Protein AF-A0A1T4NSJ3-F1 (afdb_monomer)

Sequence (227 aa):
MESLVKQLLAIVSLLCVLAGCDFAQSQWIQAKEGIGNALNEPRQIPRGAEPEITVEGARITFDGKFLTLGDDFTEWVEVLGEDYRPAVPGYEYETTFVWDNIGVIVEWDSTDNRIVEHVGIRLNFNSLYEEWEPGYDNHRPGAGSVPANMFRGYLEVNGVAVDHNSTVFEVNRRADGRLSISCSRGINVCSDRVTPAGVPRPWFDVDSRKEAGVIYGIGFSLPDQIK

InterPro domains:
  IPR056640 Domain of unknown function DUF7738 [PF24880] (52-168)

Mean predicted aligned error: 12.2 Å

Nearest PDB structures (foldseek):
  6exp-assembly1_B  TM=4.806E-01  e=9.056E-01  Sulfolobus islandicus rudivirus 3
  7fhr-assembly1_A  TM=3.453E-01  e=3.433E+00  Cupriavidus metallidurans CH34
  7ok9-assembly12_L  TM=1.888E-01  e=1.562E+00  Staphylococcus aureus subsp. aureus COL
  2zc3-assembly2_E  TM=3.249E-01  e=8.014E+00  unclassified
  2zc4-assembly3_E  TM=1.754E-01  e=6.290E+00  unclassified

Foldseek 3Di:
DVVVVVVVVVVVVVVCVVVVVVVVVVVVVVVVVVVVVVVVAQDDDDADFPFEWEAAFQWIATNNHTDGQQDAVVSVCVRLHPQKDFQDPPDPQGQWIANQVAQKIWGDDSPDDNGTFKIKAFQAQACVLVPDDPPDPSSDDPHRNHHVDHHPGWYHYLNFTAHQQDFLLSRCVRCVLSFDWDFDQPAQKIWTDNRDQQIWIKIFGFNDRDRRTGTRMIMTGGRVPPD

Radius of gyration: 25.06 Å; Cα contacts (8 Å, |Δi|>4): 425; chains: 1; bounding box: 86×45×47 Å

Organism: NCBI:txid1122188

Solvent-accessible surface area (backbone atoms only — not comparable to full-atom values): 12453 Å² total; per-residue (Å²): 112,72,70,60,54,54,51,52,52,52,51,53,54,52,51,36,67,76,69,54,43,69,58,57,56,52,50,54,48,53,49,50,51,51,52,58,45,60,77,67,52,67,83,84,72,76,80,87,36,71,62,35,36,41,31,54,73,62,43,35,30,51,73,85,41,82,47,55,74,67,37,48,48,65,63,51,34,75,72,76,44,83,76,56,42,59,24,54,79,91,50,92,83,61,44,41,36,31,27,29,83,56,10,37,35,42,28,29,52,84,87,74,74,47,29,25,39,34,39,35,42,30,32,41,86,49,66,78,60,69,71,68,62,93,87,64,71,48,65,40,70,62,21,32,85,34,40,55,31,54,33,77,34,26,36,28,52,53,90,29,69,51,53,56,79,34,23,51,51,44,47,41,67,65,27,77,75,62,40,41,69,48,67,47,91,93,44,50,43,25,34,49,69,65,66,56,90,85,42,33,49,52,35,37,33,32,70,47,80,51,55,81,22,44,33,22,30,40,34,40,34,48,53,90,70,77,124

Structure (mmCIF, N/CA/C/O backbone):
data_AF-A0A1T4NSJ3-F1
#
_entry.id   AF-A0A1T4NSJ3-F1
#
loop_
_atom_site.group_PDB
_atom_site.id
_atom_site.type_symbol
_atom_site.label_atom_id
_atom_site.label_alt_id
_atom_site.label_comp_id
_atom_site.label_asym_id
_atom_site.label_entity_id
_atom_site.label_seq_id
_atom_site.pdbx_PDB_ins_code
_atom_site.Cartn_x
_atom_site.Cartn_y
_atom_site.Cartn_z
_atom_site.occupancy
_atom_site.B_iso_or_equiv
_atom_site.auth_seq_id
_atom_site.auth_comp_id
_atom_site.auth_asym_id
_atom_site.auth_atom_id
_atom_site.pdbx_PDB_model_num
ATOM 1 N N . MET A 1 1 ? -70.036 -8.267 5.687 1.00 47.50 1 MET A N 1
ATOM 2 C CA . MET A 1 1 ? -68.640 -8.690 5.424 1.00 47.50 1 MET A CA 1
ATOM 3 C C . MET A 1 1 ? -67.757 -8.614 6.665 1.00 47.50 1 MET A C 1
ATOM 5 O O . MET A 1 1 ? -67.055 -9.578 6.921 1.00 47.50 1 MET A O 1
ATOM 9 N N . GLU A 1 2 ? -67.826 -7.564 7.489 1.00 45.69 2 GLU A N 1
ATOM 10 C CA . GLU A 1 2 ? -66.958 -7.430 8.680 1.00 45.69 2 GLU A CA 1
ATOM 11 C C . GLU A 1 2 ? -67.145 -8.512 9.763 1.00 45.69 2 GLU A C 1
ATO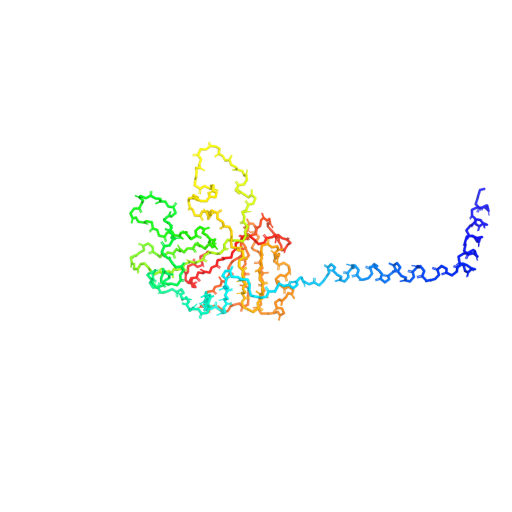M 13 O O . GLU A 1 2 ? -66.189 -8.877 10.443 1.00 45.69 2 GLU A O 1
ATOM 18 N N . SER A 1 3 ? -68.351 -9.067 9.913 1.00 50.47 3 SER A N 1
ATOM 19 C CA . SER A 1 3 ? -68.628 -10.121 10.906 1.00 50.47 3 SER A CA 1
ATOM 20 C C . SER A 1 3 ? -67.997 -11.475 10.542 1.00 50.47 3 SER A C 1
ATOM 22 O O . SER A 1 3 ? -67.497 -12.170 11.424 1.00 50.47 3 SER A O 1
ATOM 24 N N . LEU A 1 4 ? -67.926 -11.804 9.247 1.00 44.88 4 LEU A N 1
ATOM 25 C CA . LEU A 1 4 ? -67.308 -13.039 8.748 1.00 44.88 4 LEU A CA 1
ATOM 26 C C . LEU A 1 4 ? -65.777 -12.991 8.835 1.00 44.88 4 LEU A C 1
ATOM 28 O O . LEU A 1 4 ? -65.152 -13.991 9.171 1.00 44.88 4 LEU A O 1
ATOM 32 N N . VAL A 1 5 ? -65.174 -11.819 8.615 1.00 59.50 5 VAL A N 1
ATOM 33 C CA . VAL A 1 5 ? -63.718 -11.624 8.732 1.00 59.50 5 VAL A CA 1
ATOM 34 C C . VAL A 1 5 ? -63.254 -11.768 10.186 1.00 59.50 5 VAL A C 1
ATOM 36 O O . VAL A 1 5 ? -62.238 -12.409 10.447 1.00 59.50 5 VAL A O 1
ATOM 39 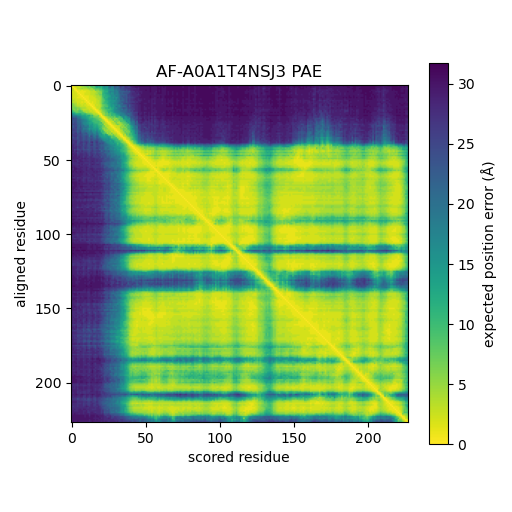N N . LYS A 1 6 ? -64.026 -11.251 11.152 1.00 57.75 6 LYS A N 1
ATOM 40 C CA . LYS A 1 6 ? -63.715 -11.393 12.585 1.00 57.75 6 LYS A CA 1
ATOM 41 C C . LYS A 1 6 ? -63.841 -12.839 13.076 1.00 57.75 6 LYS A C 1
ATOM 43 O O . LYS A 1 6 ? -63.023 -13.274 13.880 1.00 57.75 6 LYS A O 1
ATOM 48 N N . GLN A 1 7 ? -64.820 -13.593 12.570 1.00 61.53 7 GLN A N 1
ATOM 49 C CA . GLN A 1 7 ? -64.958 -15.017 12.892 1.00 61.53 7 GLN A CA 1
ATOM 50 C C . GLN A 1 7 ? -63.848 -15.865 12.260 1.00 61.53 7 GLN A C 1
ATOM 52 O O . GLN A 1 7 ? -63.322 -16.750 12.929 1.00 61.53 7 GLN A O 1
ATOM 57 N N . LEU A 1 8 ? -63.426 -15.557 11.027 1.00 53.38 8 LEU A N 1
ATOM 58 C CA . LEU A 1 8 ? -62.292 -16.242 10.399 1.00 53.38 8 LEU A CA 1
ATOM 59 C C . LEU A 1 8 ? -60.985 -16.015 11.172 1.00 53.38 8 LEU A C 1
ATOM 61 O O . LEU A 1 8 ? -60.249 -16.965 11.416 1.00 53.38 8 LEU A O 1
ATOM 65 N N . LEU A 1 9 ? -60.718 -14.777 11.604 1.00 54.59 9 LEU A N 1
ATOM 66 C CA . LEU A 1 9 ? -59.530 -14.445 12.397 1.00 54.59 9 LEU A CA 1
ATOM 67 C C . LEU A 1 9 ? -59.520 -15.166 13.751 1.00 54.59 9 LEU A C 1
ATOM 69 O O . LEU A 1 9 ? -58.492 -15.716 14.133 1.00 54.59 9 LEU A O 1
ATOM 73 N N . ALA A 1 10 ? -60.665 -15.245 14.435 1.00 57.62 10 ALA A N 1
ATOM 74 C CA . ALA A 1 10 ? -60.770 -15.963 15.705 1.00 57.62 10 ALA A CA 1
ATOM 75 C C . ALA A 1 10 ? -60.524 -17.476 15.554 1.00 57.62 10 ALA A C 1
ATOM 77 O O . ALA A 1 10 ? -59.874 -18.078 16.405 1.00 57.62 10 ALA A O 1
ATOM 78 N N . ILE A 1 11 ? -60.995 -18.087 14.461 1.00 59.53 11 ILE A N 1
ATOM 79 C CA . ILE A 1 11 ? -60.797 -19.518 14.179 1.00 59.53 11 ILE A CA 1
ATOM 80 C C . ILE A 1 11 ? -59.332 -19.813 13.831 1.00 59.53 11 ILE A C 1
ATOM 82 O O . ILE A 1 11 ? -58.781 -20.802 14.311 1.00 59.53 11 ILE A O 1
ATOM 86 N N . VAL A 1 12 ? -58.674 -18.939 13.062 1.00 58.50 12 VAL A N 1
ATOM 87 C CA . VAL A 1 12 ? -57.244 -19.072 12.732 1.00 58.50 12 VAL A CA 1
ATOM 88 C C . VAL A 1 12 ? -56.375 -18.922 13.983 1.00 58.50 12 VAL A C 1
ATOM 90 O O . VAL A 1 12 ? -55.469 -19.723 14.192 1.00 58.50 12 VAL A O 1
ATOM 93 N N . SER A 1 13 ? -56.685 -17.971 14.868 1.00 57.12 13 SER A N 1
ATOM 94 C CA . SER A 1 13 ? -55.974 -17.822 16.144 1.00 57.12 13 SER A CA 1
ATOM 95 C C . SER A 1 13 ? -56.162 -19.031 17.066 1.00 57.12 13 SER A C 1
ATOM 97 O O . SER A 1 13 ? -55.201 -19.471 17.690 1.00 57.12 13 SER A O 1
ATOM 99 N N . LEU A 1 14 ? -57.366 -19.613 17.118 1.00 51.00 14 LEU A N 1
ATOM 100 C CA . LEU A 1 14 ? -57.638 -20.803 17.932 1.00 51.00 14 LEU A CA 1
ATOM 101 C C . LEU A 1 14 ? -56.926 -22.055 17.384 1.00 51.00 14 LEU A C 1
ATOM 103 O O . LEU A 1 14 ? -56.433 -22.875 18.156 1.00 51.00 14 LEU A O 1
ATOM 107 N N . LEU A 1 15 ? -56.818 -22.176 16.056 1.00 52.81 15 LEU A N 1
ATOM 108 C CA . LEU A 1 15 ? -56.060 -23.241 15.391 1.00 52.81 15 LEU A CA 1
ATOM 109 C C . LEU A 1 15 ? -54.544 -23.105 15.613 1.00 52.81 15 LEU A C 1
ATOM 111 O O . LEU A 1 15 ? -53.878 -24.115 15.821 1.00 52.81 15 LEU A O 1
ATOM 115 N N . CYS A 1 16 ? -54.006 -21.881 15.656 1.00 50.66 16 CYS A N 1
ATOM 116 C CA . CYS A 1 16 ? -52.590 -21.636 15.957 1.00 50.66 16 CYS A CA 1
ATOM 117 C C . CYS A 1 16 ? -52.198 -22.024 17.395 1.00 50.66 16 CYS A C 1
ATOM 119 O O . CYS A 1 16 ? -51.097 -22.531 17.612 1.00 50.66 16 CYS A O 1
ATOM 121 N N . VAL A 1 17 ? -53.101 -21.837 18.365 1.00 56.12 17 VAL A N 1
ATOM 122 C CA . VAL A 1 17 ? -52.880 -22.234 19.769 1.00 56.12 17 VAL A CA 1
ATOM 123 C C . VAL A 1 17 ? -52.912 -23.759 19.929 1.00 56.12 17 VAL A C 1
ATOM 125 O O . VAL A 1 17 ? -52.108 -24.317 20.670 1.00 56.12 17 VAL A O 1
ATOM 128 N N . LEU A 1 18 ? -53.792 -24.456 19.200 1.00 52.66 18 LEU A N 1
ATOM 129 C CA . LEU A 1 18 ? -53.896 -25.922 19.251 1.00 52.66 18 LEU A CA 1
ATOM 130 C C . LEU A 1 18 ? -52.774 -26.645 18.483 1.00 52.66 18 LEU A C 1
ATOM 132 O O . LEU A 1 18 ? -52.468 -27.791 18.801 1.00 52.66 18 LEU A O 1
ATOM 136 N N . ALA A 1 19 ? -52.154 -25.987 17.497 1.00 54.75 19 ALA A N 1
ATOM 137 C CA . ALA A 1 19 ? -51.097 -26.557 16.656 1.00 54.75 19 ALA A CA 1
ATOM 138 C C . ALA A 1 19 ? -49.660 -26.190 17.090 1.00 54.75 19 ALA A C 1
ATOM 140 O O . ALA A 1 19 ? -48.709 -26.566 16.407 1.00 54.75 19 ALA A O 1
ATOM 141 N N . GLY A 1 20 ? -49.474 -25.469 18.204 1.00 49.56 20 GLY A N 1
ATOM 142 C CA . GLY A 1 20 ? -48.139 -25.120 18.709 1.00 49.56 20 GLY A CA 1
ATOM 143 C C . GLY A 1 20 ? -47.388 -24.084 17.860 1.00 49.56 20 GLY A C 1
ATOM 144 O O . GLY A 1 20 ? -46.159 -24.121 17.777 1.00 49.56 20 GLY A O 1
ATOM 145 N N . CYS A 1 21 ? -48.099 -23.144 17.227 1.00 47.62 21 CYS A N 1
ATOM 146 C CA . CYS A 1 21 ? -47.488 -22.117 16.372 1.00 47.62 21 CYS A CA 1
ATOM 147 C C . CYS A 1 21 ? -46.574 -21.119 17.114 1.00 47.62 21 CYS A C 1
ATOM 149 O O . CYS A 1 21 ? -45.779 -20.441 16.459 1.00 47.62 21 CYS A O 1
ATOM 151 N N . ASP A 1 22 ? -46.603 -21.075 18.451 1.00 49.28 22 ASP A N 1
ATOM 152 C CA . ASP A 1 22 ? -45.672 -20.274 19.266 1.00 49.28 22 ASP A CA 1
ATOM 153 C C . ASP A 1 22 ? -44.199 -20.669 19.038 1.00 49.28 22 ASP A C 1
ATOM 155 O O . ASP A 1 22 ? -43.288 -19.839 19.130 1.00 49.28 22 ASP A O 1
ATOM 159 N N . PHE A 1 23 ? -43.945 -21.923 18.651 1.00 47.19 23 PHE A N 1
ATOM 160 C CA . PHE A 1 23 ? -42.594 -22.384 18.339 1.00 47.19 23 PHE A CA 1
ATOM 161 C C . PHE A 1 23 ? -42.110 -21.867 16.979 1.00 47.19 23 PHE A C 1
ATOM 163 O O . PHE A 1 23 ? -40.969 -21.438 16.844 1.00 47.19 23 PHE A O 1
ATOM 170 N N . ALA A 1 24 ? -42.995 -21.814 15.980 1.00 46.97 24 ALA A N 1
ATOM 171 C CA . ALA A 1 24 ? -42.645 -21.274 14.672 1.00 46.97 24 ALA A CA 1
ATOM 172 C C . ALA A 1 24 ? -42.379 -19.766 14.766 1.00 46.97 24 ALA A C 1
ATOM 174 O O . ALA A 1 24 ? -41.366 -19.286 14.268 1.00 46.97 24 ALA A O 1
ATOM 175 N N . GLN A 1 25 ? -43.237 -19.007 15.451 1.00 47.16 25 GLN A N 1
ATOM 176 C CA . GLN A 1 25 ? -43.087 -17.554 15.550 1.00 47.16 25 GLN A CA 1
ATOM 177 C C . GLN A 1 25 ? -41.842 -17.140 16.352 1.00 47.16 25 GLN A C 1
ATOM 179 O O . GLN A 1 25 ? -41.153 -16.201 15.953 1.00 47.16 25 GLN A O 1
ATOM 184 N N . SER A 1 26 ? -41.495 -17.872 17.418 1.00 46.91 26 SER A N 1
ATOM 185 C CA . SER A 1 26 ? -40.246 -17.642 18.159 1.00 46.91 26 SER A CA 1
ATOM 186 C C . SER A 1 26 ? -39.002 -17.996 17.335 1.00 46.91 26 SER A C 1
ATOM 188 O O . SER A 1 26 ? -38.045 -17.225 17.339 1.00 46.91 26 SER A O 1
ATOM 190 N N . GLN A 1 27 ? -39.035 -19.068 16.537 1.00 45.25 27 GLN A N 1
ATOM 191 C CA . GLN A 1 27 ? -37.950 -19.404 15.608 1.00 45.25 27 GLN A CA 1
ATOM 192 C C . GLN A 1 27 ? -37.793 -18.386 14.473 1.00 45.25 27 GLN A C 1
ATOM 194 O O . GLN A 1 27 ? -36.669 -18.049 14.114 1.00 45.25 27 GLN A O 1
ATOM 199 N N . TRP A 1 28 ? -38.887 -17.843 13.931 1.00 40.53 28 TRP A N 1
ATOM 200 C CA . TRP A 1 28 ? -38.828 -16.789 12.911 1.00 40.53 28 TRP A CA 1
ATOM 201 C C . TRP A 1 28 ? -38.289 -15.462 13.464 1.00 40.53 28 TRP A C 1
ATOM 203 O O . TRP A 1 28 ? -37.577 -14.754 12.752 1.00 40.53 28 TRP A O 1
ATOM 213 N N . ILE A 1 29 ? -38.600 -15.121 14.719 1.00 48.00 29 ILE A N 1
ATOM 214 C CA . ILE A 1 29 ? -38.070 -13.924 15.391 1.00 48.00 29 ILE A CA 1
ATOM 215 C C . ILE A 1 29 ? -36.587 -14.114 15.729 1.00 48.00 29 ILE A C 1
ATOM 217 O O . ILE A 1 29 ? -35.788 -13.256 15.371 1.00 48.00 29 ILE A O 1
ATOM 221 N N . GLN A 1 30 ? -36.193 -15.264 16.285 1.00 48.03 30 GLN A N 1
ATOM 222 C CA . GLN A 1 30 ? -34.783 -15.583 16.540 1.00 48.03 30 GLN A CA 1
ATOM 223 C C . GLN A 1 30 ? -33.959 -15.689 15.251 1.00 48.03 30 GLN A C 1
ATOM 225 O O . GLN A 1 30 ? -32.810 -15.262 15.226 1.00 48.03 30 GLN A O 1
ATOM 230 N N . ALA A 1 31 ? -34.536 -16.192 14.156 1.00 45.06 31 ALA A N 1
ATOM 231 C CA . ALA A 1 31 ? -33.885 -16.190 12.848 1.00 45.06 31 ALA A CA 1
ATOM 232 C C . ALA A 1 31 ? -33.751 -14.767 12.284 1.00 45.06 31 ALA A C 1
ATOM 234 O O . ALA A 1 31 ? -32.712 -14.436 11.726 1.00 45.06 31 ALA A O 1
ATOM 235 N N . LYS A 1 32 ? -34.750 -13.890 12.459 1.00 36.59 32 LYS A N 1
ATOM 236 C CA . LYS A 1 32 ? -34.643 -12.475 12.063 1.00 36.59 32 LYS A CA 1
ATOM 237 C C . LYS A 1 32 ? -33.631 -11.695 12.901 1.00 36.59 32 LYS A C 1
ATOM 239 O O . LYS A 1 32 ? -32.901 -10.891 12.334 1.00 36.59 32 LYS A O 1
ATOM 244 N N . GLU A 1 33 ? -33.570 -11.928 14.207 1.00 43.44 33 GLU A N 1
ATOM 245 C CA . GLU A 1 33 ? -32.573 -11.318 15.096 1.00 43.44 33 GLU A CA 1
ATOM 246 C C . GLU A 1 33 ? -31.173 -11.889 14.836 1.00 43.44 33 GLU A C 1
ATOM 248 O O . GLU A 1 33 ? -30.211 -11.134 14.774 1.00 43.44 33 GLU A O 1
ATOM 253 N N . GLY A 1 34 ? -31.053 -13.192 14.568 1.00 38.50 34 GLY A N 1
ATOM 254 C CA . GLY A 1 34 ? -29.803 -13.840 14.167 1.00 38.50 34 GLY A CA 1
ATOM 255 C C . GLY A 1 34 ? -29.282 -13.364 12.808 1.00 38.50 34 GLY A C 1
ATOM 256 O O . GLY A 1 34 ? -28.092 -13.108 12.671 1.00 38.50 34 GLY A O 1
ATOM 257 N N . ILE A 1 35 ? -30.160 -13.158 11.819 1.00 43.09 35 ILE A N 1
ATOM 258 C CA . ILE A 1 35 ? -29.801 -12.580 10.510 1.00 43.09 35 ILE A CA 1
ATOM 259 C C . ILE A 1 35 ? -29.506 -11.075 10.639 1.00 43.09 35 ILE A C 1
ATOM 261 O O . ILE A 1 35 ? -28.569 -10.577 10.021 1.00 43.09 35 ILE A O 1
ATOM 265 N N . GLY A 1 36 ? -30.256 -10.347 11.473 1.00 39.69 36 GLY A N 1
ATOM 266 C CA . GLY A 1 36 ? -30.010 -8.933 11.772 1.00 39.69 36 GLY A CA 1
ATOM 267 C C . GLY A 1 36 ? -28.701 -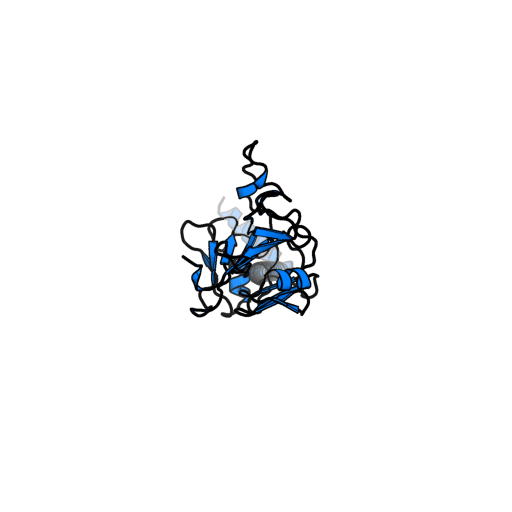8.686 12.530 1.00 39.69 36 GLY A C 1
ATOM 268 O O . GLY A 1 36 ? -28.055 -7.663 12.308 1.00 39.69 36 GLY A O 1
ATOM 269 N N . ASN A 1 37 ? -28.273 -9.634 13.367 1.00 44.69 37 ASN A N 1
ATOM 270 C CA . ASN A 1 37 ? -26.974 -9.617 14.041 1.00 44.69 37 ASN A CA 1
ATOM 271 C C . ASN A 1 37 ? -25.840 -10.086 13.119 1.00 44.69 37 ASN A C 1
ATOM 273 O O . ASN A 1 37 ? -24.785 -9.463 13.112 1.00 44.69 37 ASN A O 1
ATOM 277 N N . ALA A 1 38 ? -26.063 -11.093 12.266 1.00 45.50 38 ALA A N 1
ATOM 278 C CA . ALA A 1 38 ? -25.074 -11.548 11.283 1.00 45.50 38 ALA A CA 1
ATOM 279 C C . ALA A 1 38 ? -24.765 -10.496 10.199 1.00 45.50 38 ALA A C 1
ATOM 281 O O . ALA A 1 38 ? -23.652 -10.449 9.689 1.00 45.50 38 AL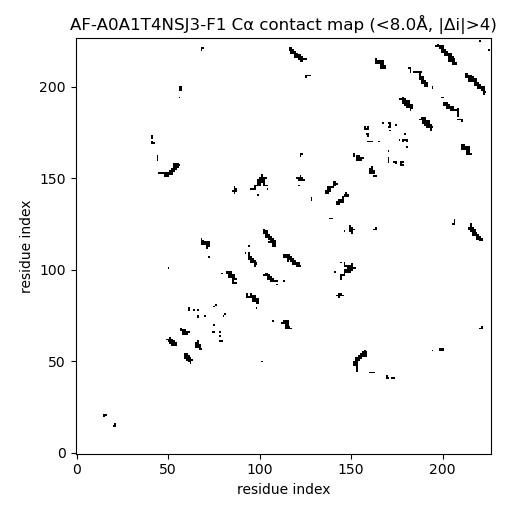A A O 1
ATOM 282 N N . LEU A 1 39 ? -25.716 -9.611 9.878 1.00 50.66 39 LEU A N 1
ATOM 283 C CA . LEU A 1 39 ? -25.479 -8.433 9.027 1.00 50.66 39 LEU A CA 1
ATOM 284 C C . LEU A 1 39 ? -24.755 -7.287 9.760 1.00 50.66 39 LEU A C 1
ATOM 286 O O . LEU A 1 39 ? -24.375 -6.299 9.135 1.00 50.66 39 LEU A O 1
ATOM 290 N N . ASN A 1 40 ? -24.571 -7.408 11.077 1.00 58.88 40 ASN A N 1
ATOM 291 C CA . ASN A 1 40 ? -23.965 -6.408 11.950 1.00 58.88 40 ASN A CA 1
ATOM 292 C C . ASN A 1 40 ? -22.663 -6.881 12.608 1.00 58.88 40 ASN A C 1
ATOM 294 O O . ASN A 1 40 ? -22.086 -6.110 13.370 1.00 58.88 40 ASN A O 1
ATOM 298 N N . GLU A 1 41 ? -22.167 -8.086 12.354 1.00 69.06 41 GLU A N 1
ATOM 299 C CA . GLU A 1 41 ? -20.843 -8.496 12.820 1.00 69.06 41 GLU A CA 1
ATOM 300 C C . GLU A 1 41 ? -19.850 -8.414 11.660 1.00 69.06 41 GLU A C 1
ATOM 302 O O . GLU A 1 41 ? -20.098 -8.994 10.602 1.00 69.06 41 GLU A O 1
ATOM 307 N N . PRO A 1 42 ? -18.740 -7.667 11.807 1.00 75.12 42 PRO A N 1
ATOM 308 C CA . PRO A 1 42 ? -17.731 -7.609 10.764 1.00 75.12 42 PRO A CA 1
ATOM 309 C C . PRO A 1 42 ? -17.181 -9.000 10.460 1.00 75.12 42 PRO A C 1
ATOM 311 O O . PRO A 1 42 ? -16.910 -9.790 11.373 1.00 75.12 42 PRO A O 1
ATOM 314 N N . ARG A 1 43 ? -16.964 -9.285 9.177 1.00 86.75 43 ARG A N 1
ATOM 315 C CA . ARG A 1 43 ? -16.408 -10.566 8.761 1.00 86.75 43 ARG A CA 1
ATOM 316 C C . ARG A 1 43 ? -14.982 -10.690 9.292 1.00 86.75 43 ARG A C 1
ATOM 318 O O . ARG A 1 43 ? -14.177 -9.754 9.247 1.00 86.75 43 ARG A O 1
ATOM 325 N N . GLN A 1 44 ? -14.670 -11.879 9.793 1.00 84.50 44 GLN A N 1
ATOM 326 C CA . GLN A 1 44 ? -13.314 -12.228 10.195 1.00 84.50 44 GLN A CA 1
ATOM 327 C C . GLN A 1 44 ? -12.488 -12.542 8.948 1.00 84.50 44 GLN A C 1
ATOM 329 O O . GLN A 1 44 ? -12.935 -13.290 8.076 1.00 84.50 44 GLN A O 1
ATOM 334 N N . ILE A 1 45 ? -11.291 -11.968 8.866 1.00 88.44 45 ILE A N 1
ATOM 335 C CA . ILE A 1 45 ? -10.329 -12.257 7.802 1.00 88.44 45 ILE A CA 1
ATOM 336 C C . ILE A 1 45 ? -9.235 -13.129 8.421 1.00 88.44 45 ILE A C 1
ATOM 338 O O . ILE A 1 45 ? -8.590 -12.687 9.374 1.00 88.44 45 ILE A O 1
ATOM 342 N N . PRO A 1 46 ? -9.046 -14.371 7.945 1.00 88.12 46 PRO A N 1
ATOM 343 C CA . PRO A 1 46 ? -8.014 -15.243 8.477 1.00 88.12 46 PRO A CA 1
ATOM 344 C C . PRO A 1 46 ? -6.625 -14.724 8.093 1.00 88.12 46 PRO A C 1
ATOM 346 O O . PRO A 1 46 ? -6.395 -14.314 6.956 1.00 88.12 46 PRO A O 1
ATOM 349 N N . ARG A 1 47 ? -5.698 -14.785 9.049 1.00 92.38 47 ARG A N 1
ATOM 350 C CA . ARG A 1 47 ? -4.266 -14.564 8.825 1.00 92.38 47 ARG A CA 1
ATOM 351 C C . ARG A 1 47 ? -3.607 -15.800 8.197 1.00 92.38 47 ARG A C 1
ATOM 353 O O . ARG A 1 47 ? -4.145 -16.899 8.335 1.00 92.38 47 ARG A O 1
ATOM 360 N N . GLY A 1 48 ? -2.461 -15.632 7.535 1.00 86.00 48 GLY A N 1
ATOM 361 C CA . GLY A 1 48 ? -1.686 -16.724 6.935 1.00 86.00 48 GLY A CA 1
ATOM 362 C C . GLY A 1 48 ? -1.751 -16.806 5.411 1.00 86.00 48 GLY A C 1
ATOM 363 O O . GLY A 1 48 ? -1.210 -17.750 4.845 1.00 86.00 48 GLY A O 1
ATOM 364 N N . ALA A 1 49 ? -2.437 -15.878 4.737 1.00 91.38 49 ALA A N 1
ATOM 365 C CA . ALA A 1 49 ? -2.419 -15.813 3.277 1.00 91.38 49 ALA A CA 1
ATOM 366 C C . ALA A 1 49 ? -1.144 -15.105 2.800 1.00 91.38 49 ALA A C 1
ATOM 368 O O . ALA A 1 49 ? -0.863 -13.993 3.237 1.00 91.38 49 ALA A O 1
ATOM 369 N N . GLU A 1 50 ? -0.403 -15.732 1.889 1.00 91.94 50 GLU A N 1
ATOM 370 C CA . GLU A 1 50 ? 0.847 -15.186 1.355 1.00 91.94 50 GLU A CA 1
ATOM 371 C C . GLU A 1 50 ? 0.606 -14.318 0.099 1.00 91.94 50 GLU A C 1
ATOM 373 O O . GLU A 1 50 ? -0.252 -14.658 -0.727 1.00 91.94 50 GLU A O 1
ATOM 378 N N . PRO A 1 51 ? 1.360 -13.216 -0.079 1.00 94.75 51 PRO A N 1
ATOM 379 C CA . PRO A 1 51 ? 2.287 -12.644 0.906 1.00 94.75 51 PRO A CA 1
ATOM 380 C C . PRO A 1 51 ? 1.546 -11.959 2.070 1.00 94.75 51 PRO A C 1
ATOM 382 O O . PRO A 1 51 ? 0.445 -11.435 1.898 1.00 94.75 51 PRO A O 1
ATOM 385 N N . GLU A 1 52 ? 2.145 -11.940 3.259 1.00 96.50 52 GLU A N 1
ATOM 386 C CA . GLU A 1 52 ? 1.638 -11.175 4.400 1.00 96.50 52 GLU A CA 1
ATOM 387 C C . GLU A 1 52 ? 2.212 -9.756 4.395 1.00 96.50 52 GLU A C 1
ATOM 389 O O . GLU A 1 52 ? 3.426 -9.562 4.458 1.00 96.50 52 GLU A O 1
ATOM 394 N N . ILE A 1 53 ? 1.335 -8.753 4.416 1.00 95.81 53 ILE A N 1
ATOM 395 C CA . ILE A 1 53 ? 1.690 -7.357 4.655 1.00 95.81 53 ILE A CA 1
ATOM 396 C C . ILE A 1 53 ? 1.034 -6.885 5.948 1.00 95.81 53 ILE A C 1
ATOM 398 O O . ILE A 1 53 ? -0.187 -6.905 6.090 1.00 95.81 53 ILE A O 1
ATOM 402 N N . THR A 1 54 ? 1.835 -6.395 6.887 1.00 94.69 54 THR A N 1
ATOM 403 C CA . THR A 1 54 ? 1.328 -5.730 8.092 1.00 94.69 54 THR A CA 1
ATOM 404 C C . THR A 1 54 ? 1.881 -4.322 8.181 1.00 94.69 54 THR A C 1
ATOM 406 O O . THR A 1 54 ? 3.083 -4.115 8.013 1.00 94.69 54 THR A O 1
ATOM 409 N N . VAL A 1 55 ? 1.019 -3.361 8.490 1.00 90.75 55 VAL A N 1
ATOM 410 C CA . VAL A 1 55 ? 1.396 -1.967 8.699 1.00 90.75 55 VAL A CA 1
ATOM 411 C C . VAL A 1 55 ? 1.037 -1.551 10.113 1.00 90.75 55 VAL A C 1
ATOM 413 O O . VAL A 1 55 ? -0.120 -1.629 10.512 1.00 90.75 55 VAL A O 1
ATOM 416 N N . GLU A 1 56 ? 2.030 -1.094 10.868 1.00 87.12 56 GLU A N 1
ATOM 417 C CA . GLU A 1 56 ? 1.888 -0.619 12.244 1.00 87.12 56 GLU A CA 1
ATOM 418 C C . GLU A 1 56 ? 2.476 0.794 12.342 1.00 87.12 56 GLU A C 1
ATOM 420 O O . GLU A 1 56 ? 3.690 0.987 12.456 1.00 87.12 56 GLU A O 1
ATOM 425 N N . GLY A 1 57 ? 1.617 1.810 12.259 1.00 78.50 57 GLY A N 1
ATOM 426 C CA . GLY A 1 57 ? 2.042 3.203 12.149 1.00 78.50 57 GLY A CA 1
ATOM 427 C C . GLY A 1 57 ? 2.884 3.428 10.891 1.00 78.50 57 GLY A C 1
ATOM 428 O O . GLY A 1 57 ? 2.394 3.270 9.779 1.00 78.50 57 GLY A O 1
ATOM 429 N N . ALA A 1 58 ? 4.156 3.792 11.075 1.00 72.75 58 ALA A N 1
ATOM 430 C CA . ALA A 1 58 ? 5.106 4.009 9.980 1.00 72.75 58 ALA A CA 1
ATOM 431 C C . ALA A 1 58 ? 5.800 2.723 9.492 1.00 72.75 58 ALA A C 1
ATOM 433 O O . ALA A 1 58 ? 6.514 2.760 8.493 1.00 72.75 58 ALA A O 1
ATOM 434 N N . ARG A 1 59 ? 5.663 1.608 10.221 1.00 82.88 59 ARG A N 1
ATOM 435 C CA . ARG A 1 59 ? 6.412 0.381 9.943 1.00 82.88 59 ARG A CA 1
ATOM 436 C C . ARG A 1 59 ? 5.611 -0.526 9.024 1.00 82.88 59 ARG A C 1
ATOM 438 O O . ARG A 1 59 ? 4.539 -0.984 9.414 1.00 82.88 59 ARG A O 1
ATOM 445 N N . ILE A 1 60 ? 6.162 -0.835 7.855 1.00 91.06 60 ILE A N 1
ATOM 446 C CA . ILE A 1 60 ? 5.612 -1.831 6.936 1.00 91.06 60 ILE A CA 1
ATOM 447 C C . ILE A 1 60 ? 6.428 -3.113 7.107 1.00 91.06 60 ILE A C 1
ATOM 449 O O . ILE A 1 60 ? 7.641 -3.088 7.307 1.00 91.06 60 ILE A O 1
ATOM 453 N N . THR A 1 61 ? 5.760 -4.259 7.121 1.00 94.56 61 THR A N 1
ATOM 454 C CA . THR A 1 61 ? 6.404 -5.574 7.154 1.00 94.56 61 THR A CA 1
ATOM 455 C C . THR A 1 61 ? 5.821 -6.427 6.041 1.00 94.56 61 THR A C 1
ATOM 457 O O . THR A 1 61 ? 4.602 -6.532 5.952 1.00 94.56 61 THR A O 1
ATOM 460 N N . PHE A 1 62 ? 6.683 -7.019 5.217 1.00 96.06 62 PHE A N 1
ATOM 461 C CA . PHE A 1 62 ? 6.345 -7.919 4.116 1.00 96.06 62 PHE A CA 1
ATOM 462 C C . PHE A 1 62 ? 6.979 -9.286 4.389 1.00 96.06 62 PHE A C 1
ATOM 464 O O . PHE A 1 62 ? 8.201 -9.376 4.514 1.00 96.06 62 PHE A O 1
ATOM 471 N N . ASP A 1 63 ? 6.168 -10.330 4.562 1.00 94.75 63 ASP A N 1
ATOM 472 C CA . ASP A 1 63 ? 6.606 -11.692 4.914 1.00 94.75 63 ASP A CA 1
ATOM 473 C C . ASP A 1 63 ? 7.631 -11.727 6.070 1.00 94.75 63 ASP A C 1
ATOM 475 O O . ASP A 1 63 ? 8.628 -12.450 6.065 1.00 94.75 63 ASP A O 1
ATOM 479 N N . GLY A 1 64 ? 7.404 -10.885 7.084 1.00 93.75 64 GLY A N 1
ATOM 480 C CA . GLY A 1 64 ? 8.264 -10.763 8.266 1.00 93.75 64 GLY A CA 1
ATOM 481 C C . GLY A 1 64 ? 9.513 -9.886 8.096 1.00 93.75 64 GLY A C 1
ATOM 482 O O . GLY A 1 64 ? 10.209 -9.651 9.085 1.00 93.75 64 GLY A O 1
ATOM 483 N N . LYS A 1 65 ? 9.796 -9.367 6.895 1.00 95.88 65 LYS A N 1
ATOM 484 C CA . LYS A 1 65 ? 10.887 -8.413 6.633 1.00 95.88 65 LYS A CA 1
ATOM 485 C C . LYS A 1 65 ? 10.392 -6.973 6.713 1.00 95.88 65 LYS A C 1
ATOM 487 O O . LYS A 1 65 ? 9.281 -6.680 6.283 1.00 95.88 65 LYS A O 1
ATOM 492 N N . PHE A 1 66 ? 11.212 -6.073 7.245 1.00 93.12 66 PHE A N 1
ATOM 493 C CA . PHE A 1 66 ? 10.849 -4.660 7.354 1.00 93.12 66 PHE A CA 1
ATOM 494 C C . PHE A 1 66 ? 11.030 -3.917 6.038 1.00 93.12 66 PHE A C 1
ATOM 496 O O . PHE A 1 66 ? 12.002 -4.136 5.325 1.00 93.12 66 PHE A O 1
ATOM 503 N N . LEU A 1 67 ? 10.088 -3.019 5.778 1.00 92.56 67 LEU A N 1
ATOM 504 C CA . LEU A 1 67 ? 10.131 -2.011 4.733 1.00 92.56 67 LEU A CA 1
ATOM 505 C C . LEU A 1 67 ? 9.837 -0.662 5.388 1.00 92.56 67 LEU A C 1
ATOM 507 O O . LEU A 1 67 ? 8.828 -0.520 6.092 1.00 92.56 67 LEU A O 1
ATOM 511 N N . THR A 1 68 ? 10.699 0.326 5.169 1.00 88.62 68 THR A N 1
ATOM 512 C CA . THR A 1 68 ? 10.504 1.675 5.707 1.00 88.62 68 THR A CA 1
ATOM 513 C C . THR A 1 68 ? 10.334 2.657 4.561 1.00 88.62 68 THR A C 1
ATOM 515 O O . THR A 1 68 ? 11.100 2.671 3.598 1.00 88.62 68 THR A O 1
ATOM 518 N N . LEU A 1 69 ? 9.315 3.512 4.663 1.00 87.75 69 LEU A N 1
ATOM 519 C CA . LEU A 1 69 ? 9.281 4.729 3.856 1.00 87.75 69 LEU A CA 1
ATOM 520 C C . LEU A 1 69 ? 10.485 5.592 4.249 1.00 87.75 69 LEU A C 1
ATOM 522 O O . LEU A 1 69 ? 10.751 5.765 5.439 1.00 87.75 69 LEU A O 1
ATOM 526 N N . GLY A 1 70 ? 11.197 6.136 3.269 1.00 86.88 70 GLY A N 1
ATOM 527 C CA . GLY A 1 70 ? 12.485 6.794 3.485 1.00 86.88 70 GLY A CA 1
ATOM 528 C C . GLY A 1 70 ? 13.704 5.925 3.151 1.00 86.88 70 GLY A C 1
ATOM 529 O O . GLY A 1 70 ? 14.791 6.480 2.999 1.00 86.88 70 GLY A O 1
ATOM 530 N N . ASP A 1 71 ? 13.539 4.606 3.003 1.00 89.06 71 ASP A N 1
ATOM 531 C CA . ASP A 1 71 ? 14.621 3.719 2.562 1.00 89.06 71 ASP A CA 1
ATOM 532 C C . ASP A 1 71 ? 14.869 3.842 1.046 1.00 89.06 71 ASP A C 1
ATOM 534 O O . ASP A 1 71 ? 14.003 4.283 0.281 1.00 89.06 71 ASP A O 1
ATOM 538 N N . ASP A 1 72 ? 16.065 3.436 0.610 1.00 91.06 72 ASP A N 1
ATOM 539 C CA . ASP A 1 72 ? 16.423 3.352 -0.809 1.00 91.06 72 ASP A CA 1
ATOM 540 C C . ASP A 1 72 ? 15.574 2.286 -1.513 1.00 91.06 72 ASP A C 1
ATOM 542 O O . ASP A 1 72 ? 15.292 1.218 -0.965 1.00 91.06 72 ASP A O 1
ATOM 546 N N . PHE A 1 73 ? 15.195 2.545 -2.760 1.00 92.44 73 PHE A N 1
ATOM 547 C CA . PHE A 1 73 ? 14.441 1.594 -3.568 1.00 92.44 73 PHE A CA 1
ATOM 548 C C . PHE A 1 73 ? 15.096 0.208 -3.679 1.00 92.44 73 PHE A C 1
ATOM 550 O O . PHE A 1 73 ? 14.396 -0.797 -3.777 1.00 92.44 73 PHE A O 1
ATOM 557 N N . THR A 1 74 ? 16.425 0.121 -3.639 1.00 93.44 74 THR A N 1
ATOM 558 C CA . THR A 1 74 ? 17.149 -1.157 -3.692 1.00 93.44 74 THR A CA 1
ATOM 559 C C . THR A 1 74 ? 16.791 -2.052 -2.503 1.00 93.44 74 THR A C 1
ATOM 561 O O . THR A 1 74 ? 16.565 -3.243 -2.696 1.00 93.44 74 THR A O 1
ATOM 564 N N . GLU A 1 75 ? 16.628 -1.482 -1.305 1.00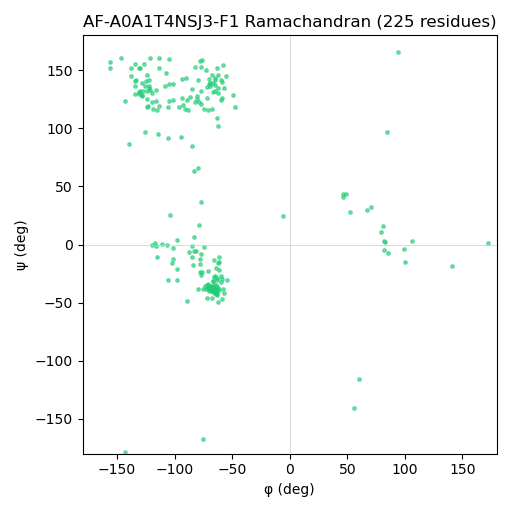 93.88 75 GLU A N 1
ATOM 565 C CA . GLU A 1 75 ? 16.186 -2.216 -0.107 1.00 93.88 75 GLU A CA 1
ATOM 566 C C . GLU A 1 75 ? 14.776 -2.795 -0.310 1.00 93.88 75 GLU A C 1
ATOM 568 O O . GLU A 1 75 ? 14.476 -3.930 0.066 1.00 93.88 75 GLU A O 1
ATOM 573 N N . TRP A 1 76 ? 13.905 -2.042 -0.988 1.00 95.00 76 TRP A N 1
ATOM 574 C CA . TRP A 1 76 ? 12.569 -2.510 -1.350 1.00 95.00 76 TRP A CA 1
ATOM 575 C C . TRP A 1 76 ? 12.611 -3.653 -2.370 1.00 95.00 76 TRP A C 1
ATOM 577 O O . TRP A 1 76 ? 11.866 -4.624 -2.227 1.00 95.00 76 TRP A O 1
ATOM 587 N N . VAL A 1 77 ? 13.507 -3.588 -3.358 1.00 96.44 77 VAL A N 1
ATOM 588 C CA . VAL A 1 77 ? 13.720 -4.664 -4.341 1.00 96.44 77 VAL A CA 1
ATOM 589 C C . VAL A 1 77 ? 14.236 -5.943 -3.676 1.00 96.44 77 VAL A C 1
ATOM 591 O O . VAL A 1 77 ? 13.780 -7.030 -4.022 1.00 96.44 77 VAL A O 1
ATOM 594 N N . GLU A 1 78 ? 15.126 -5.853 -2.686 1.00 96.56 78 GLU A N 1
ATOM 595 C CA . GLU A 1 78 ? 15.626 -7.030 -1.955 1.00 96.56 78 GLU A CA 1
ATOM 596 C C . GLU A 1 78 ? 14.526 -7.778 -1.180 1.00 96.56 78 GLU A C 1
ATOM 598 O O . GLU A 1 78 ? 14.601 -8.997 -0.968 1.00 96.56 78 GLU A O 1
ATOM 603 N N . VAL A 1 79 ? 13.490 -7.057 -0.747 1.00 96.38 79 VAL A N 1
ATOM 604 C CA . VAL A 1 79 ? 12.359 -7.626 -0.009 1.00 96.38 79 VAL A CA 1
ATOM 605 C C . VAL A 1 79 ? 11.251 -8.105 -0.946 1.00 96.38 79 VAL A C 1
ATOM 607 O O . VAL A 1 79 ? 10.790 -9.235 -0.784 1.00 96.38 79 VAL A O 1
ATOM 610 N N . LEU A 1 80 ? 10.833 -7.277 -1.909 1.00 96.44 80 LEU A N 1
ATOM 611 C CA . LEU A 1 80 ? 9.711 -7.559 -2.814 1.00 96.44 80 LEU A CA 1
ATOM 612 C C . LEU A 1 80 ? 10.106 -8.416 -4.031 1.00 96.44 80 LEU A C 1
ATOM 614 O O . LEU A 1 80 ? 9.240 -9.005 -4.680 1.00 96.44 80 LEU A O 1
ATOM 618 N N . GLY A 1 81 ? 11.401 -8.506 -4.336 1.00 96.56 81 GLY A N 1
ATOM 619 C CA . GLY A 1 81 ? 11.961 -9.226 -5.479 1.00 96.56 81 GLY A CA 1
ATOM 620 C C . GLY A 1 81 ? 12.181 -8.347 -6.715 1.00 96.56 81 GLY A C 1
ATOM 621 O O . GLY A 1 81 ? 11.653 -7.244 -6.830 1.00 96.56 81 GLY A O 1
ATOM 622 N N . GLU A 1 82 ? 12.951 -8.864 -7.675 1.00 96.44 82 GLU A N 1
ATOM 623 C CA . GLU A 1 82 ? 13.348 -8.145 -8.900 1.00 96.44 82 GLU A CA 1
ATOM 624 C C . GLU A 1 82 ? 12.278 -8.139 -10.009 1.00 96.44 82 GLU A C 1
ATOM 626 O O . GLU A 1 82 ? 12.463 -7.487 -11.033 1.00 96.44 82 GLU A O 1
ATOM 631 N N . ASP A 1 83 ? 11.159 -8.850 -9.828 1.00 96.25 83 ASP A N 1
ATOM 632 C CA . ASP A 1 83 ? 10.082 -8.943 -10.825 1.00 96.25 83 ASP A CA 1
ATOM 633 C C . ASP A 1 83 ? 9.123 -7.744 -10.743 1.00 96.25 83 ASP A C 1
ATOM 635 O O . ASP A 1 83 ? 7.942 -7.859 -10.397 1.00 96.25 83 ASP A O 1
ATOM 639 N N . TYR A 1 84 ? 9.677 -6.566 -11.018 1.00 96.19 84 TYR A N 1
ATOM 640 C CA . TYR A 1 84 ? 8.960 -5.302 -11.101 1.00 96.19 84 TYR A CA 1
ATOM 641 C C . TYR A 1 84 ? 9.145 -4.663 -12.475 1.00 96.19 84 TYR A C 1
ATOM 643 O O . TYR A 1 84 ? 10.092 -4.949 -13.211 1.00 96.19 84 TYR A O 1
ATOM 651 N N . ARG A 1 85 ? 8.251 -3.735 -12.817 1.00 94.94 85 ARG A N 1
ATOM 652 C CA . ARG A 1 85 ? 8.362 -2.923 -14.034 1.00 94.94 85 ARG A CA 1
ATOM 653 C C . ARG A 1 85 ? 8.169 -1.435 -13.753 1.00 94.94 85 ARG A C 1
ATOM 655 O O . ARG A 1 85 ? 7.420 -1.090 -12.838 1.00 94.94 85 ARG A O 1
ATOM 662 N N . PRO A 1 86 ? 8.773 -0.546 -14.557 1.00 92.94 86 PRO A N 1
ATOM 663 C CA . PRO A 1 86 ? 8.395 0.864 -14.571 1.00 92.94 86 PRO A CA 1
ATOM 664 C C . PRO A 1 86 ? 6.933 1.029 -15.011 1.00 92.94 86 PRO A C 1
ATOM 666 O O . PRO A 1 86 ? 6.443 0.284 -15.871 1.00 92.94 86 PRO A O 1
ATOM 669 N N . ALA A 1 87 ? 6.238 2.019 -14.450 1.00 89.94 87 ALA A N 1
ATOM 670 C CA . ALA A 1 87 ? 4.879 2.358 -14.861 1.00 89.94 87 ALA A CA 1
ATOM 671 C C . ALA A 1 87 ? 4.833 2.851 -16.319 1.00 89.94 87 ALA A C 1
ATOM 673 O O . ALA A 1 87 ? 3.957 2.438 -17.082 1.00 89.94 87 ALA A O 1
ATOM 674 N N . VAL A 1 88 ? 5.807 3.668 -16.732 1.00 87.25 88 VAL A N 1
ATOM 675 C CA . VAL A 1 88 ? 6.006 4.133 -18.108 1.00 87.25 88 VAL A CA 1
ATOM 676 C C . VAL A 1 88 ? 7.330 3.576 -18.655 1.00 87.25 88 VAL A C 1
ATOM 678 O O . VAL A 1 88 ? 8.401 4.152 -18.451 1.00 87.25 88 VAL A O 1
ATOM 681 N N . PRO A 1 89 ? 7.295 2.442 -19.382 1.00 82.88 89 PRO A N 1
ATOM 682 C CA . PRO A 1 89 ? 8.493 1.850 -19.967 1.00 82.88 89 PRO A CA 1
ATOM 683 C C . PRO A 1 89 ? 9.239 2.814 -20.896 1.00 82.88 89 PRO A C 1
ATOM 685 O O . PRO A 1 89 ? 8.643 3.450 -21.763 1.00 82.88 89 PRO A O 1
ATOM 688 N N . GLY A 1 90 ? 10.564 2.878 -20.746 1.00 81.00 90 GLY A N 1
ATOM 689 C CA . GLY A 1 90 ? 11.434 3.719 -21.575 1.00 81.00 90 GLY A CA 1
ATOM 690 C C . GLY A 1 90 ? 11.523 5.184 -21.138 1.00 81.00 90 GLY A C 1
ATOM 691 O O . GLY A 1 90 ? 12.220 5.955 -21.794 1.00 81.00 90 GLY A O 1
ATOM 692 N N . TYR A 1 91 ? 10.861 5.570 -20.043 1.00 81.19 91 TYR A N 1
ATOM 693 C CA . TYR A 1 91 ? 11.032 6.886 -19.440 1.00 81.19 91 TYR A CA 1
ATOM 694 C C . TYR A 1 91 ? 12.179 6.861 -18.419 1.00 81.19 91 TYR A C 1
ATOM 696 O O . TYR A 1 91 ? 12.127 6.145 -17.425 1.00 81.19 91 TYR A O 1
ATOM 704 N N . GLU A 1 92 ? 13.242 7.623 -18.689 1.00 76.06 92 GLU A N 1
ATOM 705 C CA . GLU A 1 92 ? 14.488 7.617 -17.899 1.00 76.06 92 GLU A CA 1
ATOM 706 C C . GLU A 1 92 ? 14.299 8.125 -16.462 1.00 76.06 92 GLU A C 1
ATOM 708 O O . GLU A 1 92 ? 15.012 7.703 -15.555 1.00 76.06 92 GLU A O 1
ATOM 713 N N . TYR A 1 93 ? 13.303 8.987 -16.252 1.00 79.50 93 TYR A N 1
ATOM 714 C CA . TYR A 1 93 ? 12.964 9.575 -14.956 1.00 79.50 93 TYR A CA 1
ATOM 715 C C . TYR A 1 93 ? 11.719 8.937 -14.339 1.00 79.50 93 TYR A C 1
ATOM 717 O O . TYR A 1 93 ? 11.004 9.598 -13.590 1.00 79.50 93 TYR A O 1
ATOM 725 N N . GLU A 1 94 ? 11.407 7.689 -14.701 1.00 85.44 94 GLU A N 1
ATOM 726 C CA . GLU A 1 94 ? 10.311 6.974 -14.058 1.00 85.44 94 GLU A CA 1
ATOM 727 C C . GLU A 1 94 ? 10.612 6.793 -12.570 1.00 85.44 94 GLU A C 1
ATOM 729 O O . GLU A 1 94 ? 11.693 6.340 -12.184 1.00 85.44 94 GLU A O 1
ATOM 734 N N . THR A 1 95 ? 9.636 7.155 -11.748 1.00 90.50 95 THR A N 1
ATOM 735 C CA . THR A 1 95 ? 9.710 7.063 -10.292 1.00 90.50 95 THR A CA 1
ATOM 736 C C . THR A 1 95 ? 8.707 6.074 -9.719 1.00 90.50 95 THR A C 1
ATOM 738 O O . THR A 1 95 ? 8.807 5.733 -8.546 1.00 90.50 95 THR A O 1
ATOM 741 N N . THR A 1 96 ? 7.769 5.587 -10.537 1.00 92.88 96 THR A N 1
ATOM 742 C CA . THR A 1 96 ? 6.729 4.630 -10.163 1.00 92.88 96 THR A CA 1
ATOM 743 C C . THR A 1 96 ? 7.045 3.243 -10.709 1.00 92.88 96 THR A C 1
ATOM 745 O O . THR A 1 96 ? 7.155 3.030 -11.921 1.00 92.88 96 THR A O 1
ATOM 748 N N . PHE A 1 97 ? 7.104 2.267 -9.810 1.00 95.19 97 PHE A N 1
ATOM 749 C CA . PHE A 1 97 ? 7.406 0.875 -10.117 1.00 95.19 97 PHE A CA 1
ATOM 750 C C . PHE A 1 97 ? 6.304 -0.037 -9.596 1.00 95.19 97 PHE A C 1
ATOM 752 O O . PHE A 1 97 ? 5.735 0.180 -8.527 1.00 95.19 97 PHE A O 1
ATOM 759 N N . VAL A 1 98 ? 5.976 -1.055 -10.386 1.00 96.81 98 VAL A N 1
ATOM 760 C CA . VAL A 1 98 ? 4.824 -1.925 -10.161 1.00 96.81 98 VAL A CA 1
ATOM 761 C C . VAL A 1 98 ? 5.283 -3.372 -10.079 1.00 96.81 98 VAL A C 1
ATOM 763 O O . VAL A 1 98 ? 5.897 -3.886 -11.013 1.00 96.81 98 VAL A O 1
ATOM 766 N N . TRP A 1 99 ? 4.925 -4.039 -8.984 1.00 97.75 99 TRP A N 1
ATOM 767 C CA . TRP A 1 99 ? 5.038 -5.483 -8.821 1.00 97.75 99 TRP A CA 1
ATOM 768 C C . TRP A 1 99 ? 3.711 -6.136 -9.200 1.00 97.75 99 TRP A C 1
ATOM 770 O O . TRP A 1 99 ? 2.798 -6.288 -8.382 1.00 97.75 99 TRP A O 1
ATOM 780 N N . ASP A 1 100 ? 3.606 -6.529 -10.466 1.00 96.75 100 ASP A N 1
ATOM 781 C CA . ASP A 1 100 ? 2.374 -7.046 -11.064 1.00 96.75 100 ASP A CA 1
ATOM 782 C C . ASP A 1 100 ? 1.826 -8.303 -10.378 1.00 96.75 100 ASP A C 1
ATOM 784 O O . ASP A 1 100 ? 0.612 -8.500 -10.353 1.00 96.75 100 ASP A O 1
ATOM 788 N N . ASN A 1 101 ? 2.693 -9.158 -9.832 1.00 95.62 101 ASN A N 1
ATOM 789 C CA . ASN A 1 101 ? 2.289 -10.437 -9.238 1.00 95.62 101 ASN A CA 1
ATOM 790 C C . ASN A 1 101 ? 1.658 -10.290 -7.853 1.00 95.62 101 ASN A C 1
ATOM 792 O O . ASN A 1 101 ? 0.859 -11.134 -7.452 1.00 95.62 101 ASN A O 1
ATOM 796 N N . ILE A 1 102 ? 2.012 -9.228 -7.131 1.00 96.06 102 ILE A N 1
ATOM 797 C CA . ILE A 1 102 ? 1.558 -8.990 -5.756 1.00 96.06 102 ILE A CA 1
ATOM 798 C C . ILE A 1 102 ? 0.692 -7.734 -5.634 1.00 96.06 102 ILE A C 1
ATOM 800 O O . ILE A 1 102 ? 0.189 -7.454 -4.557 1.00 96.06 102 ILE A O 1
ATOM 804 N N . GLY A 1 103 ? 0.462 -6.984 -6.714 1.00 96.06 103 GLY A N 1
ATOM 805 C CA . GLY A 1 103 ? -0.418 -5.814 -6.687 1.00 96.06 103 GLY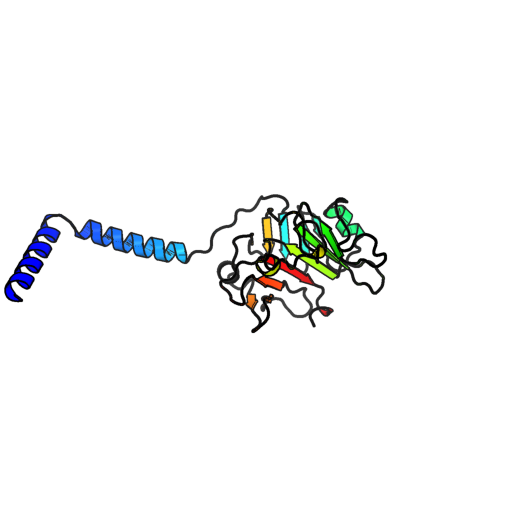 A CA 1
ATOM 806 C C . GLY A 1 103 ? 0.121 -4.656 -5.844 1.00 96.06 103 GLY A C 1
ATOM 807 O O . GLY A 1 103 ? -0.668 -3.904 -5.267 1.00 96.06 103 GLY A O 1
ATOM 808 N N . VAL A 1 104 ? 1.448 -4.527 -5.757 1.00 97.19 104 VAL A N 1
ATOM 809 C CA . VAL A 1 104 ? 2.140 -3.464 -5.016 1.00 97.19 104 VAL A CA 1
ATOM 810 C C . VAL A 1 104 ? 2.714 -2.443 -5.994 1.00 97.19 104 VAL A C 1
ATOM 812 O O . VAL A 1 104 ? 3.252 -2.797 -7.042 1.00 97.19 104 VAL A O 1
ATOM 815 N N . ILE A 1 105 ? 2.583 -1.168 -5.647 1.00 96.06 105 ILE A N 1
ATOM 816 C CA . ILE A 1 105 ? 3.134 -0.024 -6.369 1.00 96.06 105 ILE A CA 1
ATOM 817 C C . ILE A 1 105 ? 4.051 0.709 -5.401 1.00 96.06 105 ILE A C 1
ATOM 819 O O . ILE A 1 105 ? 3.657 0.957 -4.265 1.00 96.06 105 ILE A O 1
ATOM 823 N N . VAL A 1 106 ? 5.248 1.057 -5.848 1.00 95.25 106 VAL A N 1
ATOM 824 C CA . VAL A 1 106 ? 6.225 1.829 -5.082 1.00 95.25 106 VAL A CA 1
ATOM 825 C C . VAL A 1 106 ? 6.584 3.061 -5.894 1.00 95.25 106 VAL A C 1
ATOM 827 O O . VAL A 1 106 ? 6.866 2.954 -7.086 1.00 95.25 106 VAL A O 1
ATOM 830 N N . GLU A 1 107 ? 6.570 4.220 -5.253 1.00 92.25 107 GLU A N 1
ATOM 831 C CA . GLU A 1 107 ? 6.960 5.494 -5.841 1.00 92.25 107 GLU A CA 1
ATOM 832 C C . GLU A 1 107 ? 8.035 6.163 -4.975 1.00 92.25 107 GLU A C 1
ATOM 834 O O . GLU A 1 107 ? 7.954 6.186 -3.740 1.00 92.25 107 GLU A O 1
ATOM 839 N N . TRP A 1 108 ? 9.061 6.700 -5.632 1.00 88.25 108 TRP A N 1
ATOM 840 C CA . TRP A 1 108 ? 10.114 7.493 -4.996 1.00 88.25 108 TRP A CA 1
ATOM 841 C C . TRP A 1 108 ? 10.080 8.957 -5.447 1.00 88.25 108 TRP A C 1
ATOM 843 O O . TRP A 1 108 ? 9.551 9.273 -6.512 1.00 88.25 108 TRP A O 1
ATOM 853 N N . ASP A 1 109 ? 10.688 9.864 -4.678 1.00 75.00 109 ASP A N 1
ATOM 854 C CA . ASP A 1 109 ? 10.786 11.269 -5.096 1.00 75.00 109 ASP A CA 1
ATOM 855 C C . ASP A 1 109 ? 11.687 11.423 -6.334 1.00 75.00 109 ASP A C 1
ATOM 857 O O . ASP A 1 109 ? 12.830 10.956 -6.381 1.00 75.00 109 ASP A O 1
ATOM 861 N N . SER A 1 110 ? 11.181 12.147 -7.328 1.00 62.09 110 SER A N 1
ATOM 862 C CA . SER A 1 110 ? 11.911 12.595 -8.516 1.00 62.09 110 SER A CA 1
ATOM 863 C C . SER A 1 110 ? 13.089 13.537 -8.227 1.00 62.09 110 SER A C 1
ATOM 865 O O . SER A 1 110 ? 13.929 13.722 -9.108 1.00 62.09 110 SER A O 1
ATOM 867 N N . THR A 1 111 ? 13.175 14.138 -7.031 1.00 66.88 111 THR A N 1
ATOM 868 C CA . THR A 1 111 ? 14.181 15.166 -6.695 1.00 66.88 111 THR A CA 1
ATOM 869 C C . THR A 1 111 ? 15.583 14.639 -6.355 1.00 66.88 111 THR A C 1
ATOM 871 O O . THR A 1 111 ? 16.425 15.416 -5.907 1.00 66.88 111 THR A O 1
ATOM 874 N N . ASP A 1 112 ? 15.862 13.383 -6.726 1.00 60.34 112 ASP A N 1
ATOM 875 C CA . ASP A 1 112 ? 17.177 12.727 -6.725 1.00 60.34 112 ASP A CA 1
ATOM 876 C C . ASP A 1 112 ? 17.538 12.146 -5.349 1.00 60.34 112 ASP A C 1
ATOM 878 O O . ASP A 1 112 ? 17.952 12.873 -4.455 1.00 60.34 112 ASP A O 1
ATOM 882 N N . ASN A 1 113 ? 17.290 10.837 -5.182 1.00 69.88 113 ASN A N 1
ATOM 883 C CA . ASN A 1 113 ? 17.875 9.916 -4.182 1.00 69.88 113 ASN A CA 1
ATOM 884 C C . ASN A 1 113 ? 17.205 8.521 -4.187 1.00 69.88 113 ASN A C 1
ATOM 886 O O . ASN A 1 113 ? 17.581 7.683 -3.378 1.00 69.88 113 ASN A O 1
ATOM 890 N N . ARG A 1 114 ? 16.215 8.251 -5.064 1.00 81.81 114 ARG A N 1
ATOM 891 C CA . ARG A 1 114 ? 15.483 6.959 -5.127 1.00 81.81 114 ARG A CA 1
ATOM 892 C C . ARG A 1 114 ? 14.913 6.510 -3.775 1.00 81.81 114 ARG A C 1
ATOM 894 O O . ARG A 1 114 ? 14.750 5.320 -3.518 1.00 81.81 114 ARG A O 1
ATOM 901 N N . ILE A 1 115 ? 14.612 7.481 -2.919 1.00 89.19 115 ILE A N 1
ATOM 902 C CA . ILE A 1 115 ? 14.031 7.255 -1.604 1.00 89.19 115 ILE A CA 1
ATOM 903 C C . ILE A 1 115 ? 12.545 6.985 -1.781 1.00 89.19 115 ILE A C 1
ATOM 905 O O . ILE A 1 115 ? 11.826 7.823 -2.330 1.00 89.19 115 ILE A O 1
ATOM 909 N N . VAL A 1 116 ? 12.083 5.836 -1.298 1.00 90.75 116 VAL A N 1
ATOM 910 C CA . VAL A 1 116 ? 10.672 5.462 -1.382 1.00 90.75 116 VAL A CA 1
ATOM 911 C C . VAL A 1 116 ? 9.840 6.380 -0.497 1.00 90.75 116 VAL A C 1
ATOM 913 O O . VAL A 1 116 ? 9.974 6.386 0.728 1.00 90.75 116 VAL A O 1
ATOM 916 N N . GLU A 1 117 ? 8.945 7.136 -1.122 1.00 88.69 117 GLU A N 1
ATOM 917 C CA . GLU A 1 117 ? 8.067 8.080 -0.434 1.00 88.69 117 GLU A CA 1
ATOM 918 C C . GLU A 1 117 ? 6.634 7.587 -0.348 1.00 88.69 117 GLU A C 1
ATOM 920 O O . GLU A 1 117 ? 5.925 7.932 0.602 1.00 88.69 117 GLU A O 1
ATOM 925 N N . HIS A 1 118 ? 6.207 6.802 -1.338 1.00 90.06 118 HIS A N 1
ATOM 926 C CA . HIS A 1 118 ? 4.853 6.297 -1.437 1.00 90.06 118 HIS A CA 1
ATOM 927 C C . HIS A 1 118 ? 4.839 4.816 -1.792 1.00 90.06 118 HIS A C 1
ATOM 929 O O . HIS A 1 118 ? 5.619 4.316 -2.597 1.00 90.06 118 HIS A O 1
ATOM 935 N N . VAL A 1 119 ? 3.915 4.103 -1.163 1.00 93.56 119 VAL A N 1
ATOM 936 C CA . VAL A 1 119 ? 3.600 2.718 -1.493 1.00 93.56 119 VAL A CA 1
ATOM 937 C C . VAL A 1 119 ? 2.093 2.554 -1.548 1.00 93.56 119 VAL A C 1
ATOM 939 O O . VAL A 1 119 ? 1.367 3.060 -0.691 1.00 93.56 119 VAL A O 1
ATOM 942 N N . GLY A 1 120 ? 1.620 1.846 -2.566 1.00 94.31 120 GLY A N 1
ATOM 943 C CA . GLY A 1 120 ? 0.225 1.500 -2.780 1.00 94.31 120 GLY A CA 1
ATOM 944 C C . GLY A 1 120 ? 0.035 -0.009 -2.867 1.00 94.31 120 GLY A C 1
ATOM 945 O O . GLY A 1 120 ? 0.772 -0.699 -3.561 1.00 94.31 120 GLY A O 1
ATOM 946 N N . ILE A 1 121 ? -0.995 -0.522 -2.205 1.00 96.12 121 ILE A N 1
ATOM 947 C CA . ILE A 1 121 ? -1.436 -1.915 -2.277 1.00 96.12 121 ILE A CA 1
ATOM 948 C C . ILE A 1 121 ? -2.806 -1.919 -2.943 1.00 96.12 121 ILE A C 1
ATOM 950 O O . ILE A 1 121 ? -3.750 -1.301 -2.444 1.00 96.12 121 ILE A O 1
ATOM 954 N N . ARG A 1 122 ? -2.924 -2.588 -4.090 1.00 94.50 122 ARG A N 1
ATOM 955 C CA . ARG A 1 122 ? -4.156 -2.636 -4.883 1.00 94.50 122 ARG A CA 1
ATOM 956 C C . ARG A 1 122 ? -4.945 -3.895 -4.552 1.00 94.50 122 ARG A C 1
ATOM 958 O O . ARG A 1 122 ? -4.470 -5.002 -4.762 1.00 94.50 122 ARG A O 1
ATOM 965 N N . LEU A 1 123 ? -6.156 -3.720 -4.032 1.00 93.69 123 LEU A N 1
ATOM 966 C CA . LEU A 1 123 ? -7.036 -4.804 -3.589 1.00 93.69 12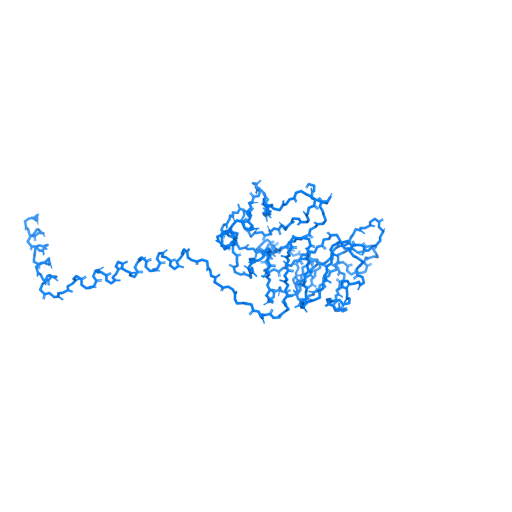3 LEU A CA 1
ATOM 967 C C . LEU A 1 123 ? -8.079 -5.177 -4.650 1.00 93.69 123 LEU A C 1
ATOM 969 O O . LEU A 1 123 ? -8.488 -6.334 -4.726 1.00 93.69 123 LEU A O 1
ATOM 973 N N . ASN A 1 124 ? -8.498 -4.212 -5.475 1.00 88.62 124 ASN A N 1
ATOM 974 C CA . ASN A 1 124 ? -9.445 -4.405 -6.572 1.00 88.62 124 ASN A CA 1
ATOM 975 C C . ASN A 1 124 ? -9.123 -3.482 -7.754 1.00 88.62 124 ASN A C 1
ATOM 977 O O . ASN A 1 124 ? -8.496 -2.434 -7.590 1.00 88.62 124 ASN A O 1
ATOM 981 N N . PHE A 1 125 ? -9.632 -3.832 -8.936 1.00 82.31 125 PHE A N 1
ATOM 982 C CA . PHE A 1 125 ? -9.778 -2.862 -10.019 1.00 82.31 125 PHE A CA 1
ATOM 983 C C . PHE A 1 125 ? -10.924 -1.906 -9.653 1.00 82.31 125 PHE A C 1
ATOM 985 O O . PHE A 1 125 ? -12.014 -2.350 -9.304 1.00 82.31 125 PHE A O 1
ATOM 992 N N . ASN A 1 126 ? -10.661 -0.602 -9.678 1.00 71.81 126 ASN A N 1
ATOM 993 C CA . ASN A 1 126 ? -11.682 0.434 -9.509 1.00 71.81 126 ASN A CA 1
ATOM 994 C C . ASN A 1 126 ? -12.681 0.398 -10.684 1.00 71.81 126 ASN A C 1
ATOM 996 O O . ASN A 1 126 ? -12.249 0.243 -11.828 1.00 71.81 126 ASN A O 1
ATOM 1000 N N . SER A 1 127 ? -13.978 0.610 -10.429 1.00 57.72 127 SER A N 1
ATOM 1001 C CA . SER A 1 127 ? -14.986 0.766 -11.491 1.00 57.72 127 SER A CA 1
ATOM 1002 C C . SER A 1 127 ? -14.716 1.972 -12.400 1.00 57.72 127 SER A C 1
ATOM 1004 O O . SER A 1 127 ? -15.118 1.972 -13.557 1.00 57.72 127 SER A O 1
ATOM 1006 N N . LEU A 1 128 ? -13.958 2.975 -11.938 1.00 55.91 128 LEU A N 1
ATOM 1007 C CA . LEU A 1 128 ? -13.494 4.082 -12.784 1.00 55.91 128 LEU A CA 1
ATOM 1008 C C . LEU A 1 128 ? -12.546 3.629 -13.907 1.00 55.91 128 LEU A C 1
ATOM 1010 O O . LEU A 1 128 ? -12.400 4.349 -14.889 1.00 55.91 128 LEU A O 1
ATOM 1014 N N . TYR A 1 129 ? -11.918 2.452 -13.795 1.00 55.16 129 TYR A N 1
ATOM 1015 C CA . TYR A 1 129 ? -11.166 1.862 -14.907 1.00 55.16 129 TYR A CA 1
ATOM 1016 C C . TYR A 1 129 ? -12.084 1.204 -15.949 1.00 55.16 129 TYR A C 1
ATOM 1018 O O . TYR A 1 129 ? -11.618 0.892 -17.037 1.00 55.16 129 TYR A O 1
ATOM 1026 N N . GLU A 1 130 ? -13.373 0.995 -15.652 1.00 49.06 130 GLU A N 1
ATOM 1027 C CA . GLU A 1 130 ? -14.335 0.405 -16.594 1.00 49.06 130 GLU A CA 1
ATOM 1028 C C . GLU A 1 130 ? -14.839 1.403 -17.652 1.00 49.06 130 GLU A C 1
ATOM 1030 O O . GLU A 1 130 ? -15.323 0.976 -18.703 1.00 49.06 130 GLU A O 1
ATOM 1035 N N . GLU A 1 131 ? -14.673 2.717 -17.448 1.00 47.94 131 GLU A N 1
ATOM 1036 C CA . GLU A 1 131 ? -14.841 3.731 -18.504 1.00 47.94 131 GLU A CA 1
ATOM 1037 C C . GLU A 1 131 ? -13.582 3.785 -19.387 1.00 47.94 131 GLU A C 1
ATOM 1039 O O . GLU A 1 131 ? -12.825 4.751 -19.428 1.00 47.94 131 GLU A O 1
ATOM 1044 N N . TRP A 1 132 ? -13.345 2.684 -20.098 1.00 53.66 132 TRP A N 1
ATOM 1045 C CA . TRP A 1 132 ? -12.298 2.544 -21.102 1.00 53.66 132 TRP A CA 1
ATOM 1046 C C . TRP A 1 132 ? -12.539 3.523 -22.255 1.00 53.66 132 TRP A C 1
ATOM 1048 O O . TRP A 1 132 ? -13.348 3.248 -23.143 1.00 53.66 132 TRP A O 1
ATOM 1058 N N . GLU A 1 133 ? -11.817 4.642 -22.307 1.00 47.09 133 GLU A N 1
ATOM 1059 C CA . GLU A 1 133 ? -11.683 5.372 -23.567 1.00 47.09 133 GLU A CA 1
ATOM 1060 C C . GLU A 1 133 ? -10.720 4.595 -24.486 1.00 47.09 133 GLU A C 1
ATOM 1062 O O . GLU A 1 133 ? -9.543 4.418 -24.146 1.00 47.09 133 GLU A O 1
ATOM 1067 N N . PRO A 1 134 ? -11.175 4.096 -25.653 1.00 44.28 134 PRO A N 1
ATOM 1068 C CA . PRO A 1 134 ? -10.302 3.378 -26.568 1.00 44.28 134 PRO A CA 1
ATOM 1069 C C . PRO A 1 134 ? -9.202 4.318 -27.080 1.00 44.28 134 PRO A C 1
ATOM 1071 O O . PRO A 1 134 ? -9.468 5.223 -27.866 1.00 44.28 134 PRO A O 1
ATOM 1074 N N . GLY A 1 135 ? -7.961 4.094 -26.633 1.00 50.75 135 GLY A N 1
ATOM 1075 C CA . GLY A 1 135 ? -6.786 4.872 -27.047 1.00 50.75 135 GLY A CA 1
ATOM 1076 C C . GLY A 1 135 ? -5.773 5.176 -25.937 1.00 50.75 135 GLY A C 1
ATOM 1077 O O . GLY A 1 135 ? -4.619 5.451 -26.258 1.00 50.75 135 GLY A O 1
ATOM 1078 N N . TYR A 1 136 ? -6.158 5.073 -24.659 1.00 54.81 136 TYR A N 1
ATOM 1079 C CA . TYR A 1 136 ? -5.249 5.236 -23.514 1.00 54.81 136 TYR A CA 1
ATOM 1080 C C . TYR A 1 136 ? -4.926 3.881 -22.864 1.00 54.81 136 TYR A C 1
ATOM 1082 O O . TYR A 1 136 ? -5.628 3.392 -21.984 1.00 54.81 136 TYR A O 1
ATOM 1090 N N . ASP A 1 137 ? -3.835 3.260 -23.321 1.00 63.00 137 ASP A N 1
ATOM 1091 C CA . ASP A 1 137 ? -3.410 1.907 -22.924 1.00 63.00 137 ASP A CA 1
ATOM 1092 C C . ASP A 1 137 ? -2.801 1.826 -21.507 1.00 63.00 137 ASP A C 1
ATOM 1094 O O . ASP A 1 137 ? -2.422 0.759 -21.047 1.00 63.00 137 ASP A O 1
ATOM 1098 N N . ASN A 1 138 ? -2.677 2.947 -20.794 1.00 63.59 138 ASN A N 1
ATOM 1099 C CA . ASN A 1 138 ? -2.026 3.035 -19.481 1.00 63.59 138 ASN A CA 1
ATOM 1100 C C . ASN A 1 138 ? -2.937 2.685 -18.289 1.00 63.59 138 ASN A C 1
ATOM 1102 O O . ASN A 1 138 ? -2.467 2.710 -17.156 1.00 63.59 138 ASN A O 1
ATOM 1106 N N . HIS A 1 139 ? -4.211 2.369 -18.528 1.00 69.19 139 HIS A N 1
ATOM 1107 C CA . HIS A 1 139 ? -5.176 2.025 -17.475 1.00 69.19 139 HIS A CA 1
ATOM 1108 C C . HIS A 1 139 ? -5.603 0.549 -17.492 1.00 69.19 139 HIS A C 1
ATOM 1110 O O . HIS A 1 139 ? -6.407 0.132 -16.658 1.00 69.19 139 HIS A O 1
ATOM 1116 N N . ARG A 1 140 ? -5.078 -0.265 -18.422 1.00 79.75 140 ARG A N 1
ATOM 1117 C CA . ARG A 1 140 ? -5.355 -1.710 -18.446 1.00 79.75 140 ARG A CA 1
ATOM 1118 C C . ARG A 1 140 ? -4.547 -2.450 -17.377 1.00 79.75 140 ARG A C 1
ATOM 1120 O O . ARG A 1 140 ? -3.445 -2.004 -17.056 1.00 79.75 140 ARG A O 1
ATOM 1127 N N . PRO A 1 141 ? -5.028 -3.603 -16.877 1.00 88.25 141 PRO A N 1
ATOM 1128 C CA . PRO A 1 141 ? -4.207 -4.479 -16.051 1.00 88.25 141 PRO A CA 1
ATOM 1129 C C . PRO A 1 141 ? -2.847 -4.742 -16.712 1.00 88.25 141 PRO A C 1
ATOM 1131 O O . PRO A 1 141 ? -2.788 -5.112 -17.887 1.00 88.25 141 PRO A O 1
ATOM 1134 N N . GLY A 1 142 ? -1.761 -4.531 -15.966 1.00 88.50 142 GLY A N 1
ATOM 1135 C CA . GLY A 1 142 ? -0.393 -4.729 -16.453 1.00 88.50 142 GLY A CA 1
ATOM 1136 C C . GLY A 1 142 ? 0.160 -3.569 -17.287 1.00 88.50 142 GLY A C 1
ATOM 1137 O O . GLY A 1 142 ? 1.150 -3.745 -17.995 1.00 88.50 142 GLY A O 1
ATOM 1138 N N . ALA A 1 143 ? -0.462 -2.390 -17.239 1.00 87.56 143 ALA A N 1
ATOM 1139 C CA . ALA A 1 143 ? 0.025 -1.189 -17.908 1.00 87.56 143 ALA A CA 1
ATOM 1140 C C . ALA A 1 143 ? -0.033 0.034 -16.991 1.00 87.56 143 ALA A C 1
ATOM 1142 O O . ALA A 1 143 ? -0.825 0.086 -16.051 1.00 87.56 143 ALA A O 1
ATOM 1143 N N . GLY A 1 144 ? 0.815 1.031 -17.262 1.00 87.69 144 GLY A N 1
ATOM 1144 C CA . GLY A 1 144 ? 0.885 2.225 -16.420 1.00 87.69 144 GLY A CA 1
ATOM 1145 C C . GLY A 1 144 ? 1.166 1.862 -14.962 1.00 87.69 144 GLY A C 1
ATOM 1146 O O . GLY A 1 144 ? 1.892 0.914 -14.663 1.00 87.69 144 GLY A O 1
ATOM 1147 N N . SER A 1 145 ? 0.518 2.565 -14.040 1.00 87.94 145 SER A N 1
ATOM 1148 C CA . SER A 1 145 ? 0.549 2.248 -12.609 1.00 87.94 145 SER A CA 1
ATOM 1149 C C . SER A 1 145 ? -0.459 1.164 -12.195 1.00 87.94 145 SER A C 1
ATOM 1151 O O . SER A 1 145 ? -0.611 0.903 -11.004 1.00 87.94 145 SER A O 1
ATOM 1153 N N . VAL A 1 146 ? -1.165 0.526 -13.140 1.00 89.75 146 VAL A N 1
ATOM 1154 C CA . VAL A 1 146 ? -2.164 -0.513 -12.851 1.00 89.75 146 VAL A CA 1
ATOM 1155 C C . VAL A 1 146 ? -1.496 -1.893 -12.861 1.00 89.75 146 VAL A C 1
ATOM 1157 O O . VAL A 1 146 ? -1.018 -2.325 -13.914 1.00 89.75 146 VAL A O 1
ATOM 1160 N N . PRO A 1 147 ? -1.465 -2.623 -11.730 1.00 92.69 147 PRO A N 1
ATOM 1161 C CA . PRO A 1 147 ? -0.899 -3.967 -11.687 1.00 92.69 147 PRO A CA 1
ATOM 1162 C C . PRO A 1 147 ? -1.667 -4.960 -12.566 1.00 92.69 147 PRO A C 1
ATOM 1164 O O . PRO A 1 147 ? -2.877 -4.827 -12.765 1.00 92.69 147 PRO A O 1
ATOM 1167 N N . ALA A 1 148 ? -0.984 -5.988 -13.066 1.00 93.38 148 ALA A N 1
ATOM 1168 C CA . ALA A 1 148 ? -1.630 -7.095 -13.773 1.00 93.38 148 ALA A CA 1
ATOM 1169 C C . ALA A 1 148 ? -2.524 -7.921 -12.836 1.00 93.38 148 ALA A C 1
ATOM 1171 O O . ALA A 1 148 ? -3.613 -8.335 -13.238 1.00 93.38 148 ALA A O 1
ATOM 1172 N N . ASN A 1 149 ? -2.097 -8.113 -11.582 1.00 94.25 149 ASN A N 1
ATOM 1173 C CA . ASN A 1 149 ? -2.861 -8.807 -10.552 1.00 94.25 149 ASN A CA 1
ATOM 1174 C C . ASN A 1 149 ? -3.046 -7.930 -9.312 1.00 94.25 149 ASN A C 1
ATOM 1176 O O . ASN A 1 149 ? -2.176 -7.156 -8.925 1.00 94.25 149 ASN A O 1
ATOM 1180 N N . MET A 1 150 ? -4.198 -8.092 -8.667 1.00 94.19 150 MET A N 1
ATOM 1181 C CA . MET A 1 150 ? -4.491 -7.463 -7.380 1.00 94.19 150 MET A CA 1
ATOM 1182 C C . MET A 1 150 ? -3.884 -8.270 -6.239 1.00 94.19 150 MET A C 1
ATOM 1184 O O . MET A 1 150 ? -3.769 -9.491 -6.333 1.00 94.19 150 MET A O 1
ATOM 1188 N N . PHE A 1 151 ? -3.569 -7.597 -5.140 1.00 96.19 151 PHE A N 1
ATOM 1189 C CA . PHE A 1 151 ? -3.098 -8.219 -3.915 1.00 96.19 151 PHE A CA 1
ATOM 1190 C C . PHE A 1 151 ? -4.148 -9.205 -3.377 1.00 96.19 151 PHE A C 1
ATOM 1192 O O . PHE A 1 151 ? -5.314 -8.858 -3.163 1.00 96.19 151 PHE A O 1
ATOM 1199 N N . ARG A 1 152 ? -3.733 -10.460 -3.174 1.00 94.56 152 ARG A N 1
ATOM 1200 C CA . ARG A 1 152 ? -4.576 -11.554 -2.650 1.00 94.56 152 ARG A CA 1
ATOM 1201 C C . ARG A 1 152 ? -4.063 -12.154 -1.340 1.00 94.56 152 ARG A C 1
ATOM 1203 O O . ARG A 1 152 ? -4.696 -13.076 -0.831 1.00 94.56 152 ARG A O 1
ATOM 1210 N N . GLY A 1 153 ? -2.948 -11.644 -0.827 1.00 94.88 153 GLY A N 1
ATOM 1211 C CA . GLY A 1 153 ? -2.368 -12.077 0.436 1.00 94.88 153 GLY A CA 1
ATOM 1212 C C . GLY A 1 153 ? -3.124 -11.542 1.653 1.00 94.88 153 GLY A C 1
ATOM 1213 O O . GLY A 1 153 ? -4.238 -11.018 1.549 1.00 94.88 153 GLY A O 1
ATOM 1214 N N . TYR A 1 154 ? -2.512 -11.667 2.825 1.00 96.81 154 TYR A N 1
ATOM 1215 C CA . TYR A 1 154 ? -3.032 -11.094 4.062 1.00 96.81 154 TYR A CA 1
ATOM 1216 C C . TYR A 1 154 ? -2.556 -9.651 4.213 1.00 96.81 154 TYR A C 1
ATOM 1218 O O . TYR A 1 154 ? -1.358 -9.398 4.175 1.00 96.81 154 TYR A O 1
ATOM 1226 N N . LEU A 1 155 ? -3.477 -8.710 4.422 1.00 96.44 155 LEU A N 1
ATOM 1227 C CA . LEU A 1 155 ? -3.149 -7.320 4.728 1.00 96.44 155 LEU A CA 1
ATOM 1228 C C . LEU A 1 155 ? -3.721 -6.936 6.091 1.00 96.44 155 LEU A C 1
ATOM 1230 O O . LEU A 1 155 ? -4.910 -7.110 6.347 1.00 96.44 155 LEU A O 1
ATOM 1234 N N . GLU A 1 156 ? -2.890 -6.355 6.945 1.00 95.06 156 GLU A N 1
ATOM 1235 C CA . GLU A 1 156 ? -3.292 -5.785 8.227 1.00 95.06 156 GLU A CA 1
ATOM 1236 C C . GLU A 1 156 ? -2.803 -4.344 8.344 1.00 95.06 156 GLU A C 1
ATOM 1238 O O . GLU A 1 156 ? -1.637 -4.057 8.092 1.00 95.06 156 GLU A O 1
ATOM 1243 N N . VAL A 1 157 ? -3.683 -3.432 8.751 1.00 92.81 157 VAL A N 1
ATOM 1244 C CA . VAL A 1 157 ? -3.350 -2.023 8.986 1.00 92.81 157 VAL A CA 1
ATOM 1245 C C . VAL A 1 157 ? -3.716 -1.671 10.421 1.00 92.81 157 VAL A C 1
ATOM 1247 O O . VAL A 1 157 ? -4.871 -1.796 10.822 1.00 92.81 157 VAL A O 1
ATOM 1250 N N . ASN A 1 158 ? -2.730 -1.259 11.215 1.00 89.81 158 ASN A N 1
ATOM 1251 C CA . ASN A 1 158 ? -2.834 -0.942 12.641 1.00 89.81 158 ASN A CA 1
ATOM 1252 C C . ASN A 1 158 ? -3.605 -2.010 13.445 1.00 89.81 158 ASN A C 1
ATOM 1254 O O . ASN A 1 158 ? -4.458 -1.702 14.283 1.00 89.81 158 ASN A O 1
ATOM 1258 N N . GLY A 1 159 ? -3.320 -3.288 13.171 1.00 89.88 159 GLY A N 1
ATOM 1259 C CA . GLY A 1 159 ? -3.964 -4.426 13.829 1.00 89.88 159 GLY A CA 1
ATOM 1260 C C . GLY A 1 159 ? -5.357 -4.782 13.294 1.00 89.88 159 GLY A C 1
ATOM 1261 O O . GLY A 1 159 ? -6.083 -5.546 13.940 1.00 89.88 159 GLY A O 1
ATOM 1262 N N . VAL A 1 160 ? -5.773 -4.207 12.164 1.00 92.69 160 VAL A N 1
ATOM 1263 C CA . VAL A 1 160 ? -7.070 -4.462 11.527 1.00 92.69 160 VAL A CA 1
ATOM 1264 C C . VAL A 1 160 ? -6.849 -5.115 10.173 1.00 92.69 160 VAL A C 1
ATOM 1266 O O . VAL A 1 160 ? -6.289 -4.499 9.271 1.00 92.69 160 VAL A O 1
ATOM 1269 N N . ALA A 1 161 ? -7.306 -6.356 10.023 1.00 94.31 161 ALA A N 1
ATOM 1270 C CA . ALA A 1 161 ? -7.220 -7.062 8.753 1.00 94.31 161 ALA A CA 1
ATOM 1271 C C . ALA A 1 161 ? -8.111 -6.402 7.686 1.00 94.31 161 ALA A C 1
ATOM 1273 O O . ALA A 1 161 ? -9.254 -6.014 7.962 1.00 94.31 161 ALA A O 1
ATOM 1274 N N . VAL A 1 162 ? -7.594 -6.303 6.464 1.00 94.19 162 VAL A N 1
ATOM 1275 C CA . VAL A 1 162 ? -8.266 -5.746 5.288 1.00 94.19 162 VAL A CA 1
ATOM 1276 C C . VAL A 1 162 ? -8.061 -6.690 4.106 1.00 94.19 162 VAL A C 1
ATOM 1278 O O . VAL A 1 162 ? -7.000 -7.277 3.936 1.00 94.19 162 VAL A O 1
ATOM 1281 N N . ASP A 1 163 ? -9.083 -6.847 3.276 1.00 93.31 163 ASP A N 1
ATOM 1282 C CA . ASP A 1 163 ? -9.027 -7.632 2.044 1.00 93.31 163 ASP A CA 1
ATOM 1283 C C . ASP A 1 163 ? -9.858 -6.981 0.931 1.00 93.31 163 ASP A C 1
ATOM 1285 O O . ASP A 1 163 ? -10.493 -5.944 1.123 1.00 93.31 163 ASP A O 1
ATOM 1289 N N . HIS A 1 164 ? -9.900 -7.629 -0.232 1.00 90.31 164 HIS A N 1
ATOM 1290 C CA . HIS A 1 164 ? -10.635 -7.165 -1.410 1.00 90.31 164 HIS A CA 1
ATOM 1291 C C . HIS A 1 164 ? -12.160 -7.037 -1.229 1.00 90.31 164 HIS A C 1
ATOM 1293 O O . HIS A 1 164 ? -12.820 -6.471 -2.091 1.00 90.31 164 HIS A O 1
ATOM 1299 N N . ASN A 1 165 ? -12.746 -7.537 -0.140 1.00 89.94 165 ASN A N 1
ATOM 1300 C CA . ASN A 1 165 ? -14.175 -7.362 0.143 1.00 89.94 165 ASN A CA 1
ATOM 1301 C C . ASN A 1 165 ? -14.426 -6.358 1.272 1.00 89.94 165 ASN A C 1
ATOM 1303 O O . ASN A 1 165 ? -15.575 -6.119 1.638 1.00 89.94 165 ASN A O 1
ATOM 1307 N N . SER A 1 166 ? -13.366 -5.792 1.848 1.00 90.88 166 SER A N 1
ATOM 1308 C CA . SER A 1 166 ? -13.476 -4.886 2.979 1.00 90.88 166 SER A CA 1
ATOM 1309 C C . SER A 1 166 ? -14.048 -3.536 2.555 1.00 90.88 166 SER A C 1
ATOM 1311 O O . SER A 1 166 ? -13.632 -2.930 1.566 1.00 90.88 166 SER A O 1
ATOM 1313 N N . THR A 1 167 ? -14.990 -3.042 3.354 1.00 89.25 167 THR A N 1
ATOM 1314 C CA . THR A 1 167 ? -15.540 -1.683 3.240 1.00 89.25 167 THR A CA 1
ATOM 1315 C C . THR A 1 167 ? -14.988 -0.788 4.345 1.00 89.25 167 THR A C 1
ATOM 1317 O O . THR A 1 167 ? -14.560 -1.275 5.394 1.00 89.25 167 THR A O 1
ATOM 1320 N N . VAL A 1 168 ? -15.041 0.533 4.159 1.00 88.25 168 VAL A N 1
ATOM 1321 C CA . VAL A 1 168 ? -14.635 1.498 5.201 1.00 88.25 168 VAL A CA 1
ATOM 1322 C C . VAL A 1 168 ? -15.431 1.295 6.496 1.00 88.25 168 VAL A C 1
ATOM 1324 O O . VAL A 1 168 ? -14.855 1.290 7.583 1.00 88.25 168 VAL A O 1
ATOM 1327 N N . PHE A 1 169 ? -16.741 1.061 6.391 1.00 85.81 169 PHE A N 1
ATOM 1328 C CA . PHE A 1 169 ? -17.609 0.765 7.529 1.00 85.81 169 PHE A CA 1
ATOM 1329 C C . PHE A 1 169 ? -17.152 -0.483 8.296 1.00 85.81 169 PHE A C 1
ATOM 1331 O O . PHE A 1 169 ? -17.040 -0.454 9.522 1.00 85.81 169 PHE A O 1
ATOM 1338 N N . GLU A 1 170 ? -16.852 -1.571 7.585 1.00 88.81 170 GLU A N 1
ATOM 1339 C CA . GLU A 1 170 ? -16.389 -2.819 8.195 1.00 88.81 170 GLU A CA 1
ATOM 1340 C C . GLU A 1 170 ? -15.034 -2.645 8.895 1.00 88.81 170 GLU A C 1
ATOM 1342 O O . GLU A 1 170 ? -14.843 -3.133 10.012 1.00 88.81 170 GLU A O 1
ATOM 1347 N N . VAL A 1 171 ? -14.097 -1.923 8.272 1.00 90.75 171 VAL A N 1
ATOM 1348 C CA . VAL A 1 171 ? -12.789 -1.623 8.871 1.00 90.75 171 VAL A CA 1
ATOM 1349 C C . VAL A 1 171 ? -12.956 -0.789 10.140 1.00 90.75 171 VAL A C 1
ATOM 1351 O O . VAL A 1 171 ? -12.456 -1.193 11.188 1.00 90.75 171 VAL A O 1
ATOM 1354 N N . ASN A 1 172 ? -13.735 0.296 10.101 1.00 89.69 172 ASN A N 1
ATOM 1355 C CA . ASN A 1 172 ? -14.004 1.128 11.281 1.00 89.69 172 ASN A CA 1
ATOM 1356 C C . ASN A 1 172 ? -14.630 0.332 12.434 1.00 89.69 172 ASN A C 1
ATOM 1358 O O . ASN A 1 172 ? -14.278 0.541 13.594 1.00 89.69 172 ASN A O 1
ATOM 1362 N N . ARG A 1 173 ? -15.529 -0.614 12.135 1.00 88.56 173 ARG A N 1
ATOM 1363 C CA . ARG A 1 173 ? -16.142 -1.461 13.166 1.00 88.56 173 ARG A CA 1
ATOM 1364 C C . ARG A 1 173 ? -15.186 -2.480 13.783 1.00 88.56 173 ARG A C 1
ATOM 1366 O O . ARG A 1 173 ? -15.323 -2.761 14.968 1.00 88.56 173 ARG A O 1
ATOM 1373 N N . ARG A 1 174 ? -14.238 -3.029 13.015 1.00 89.56 174 ARG A N 1
ATOM 1374 C CA . ARG A 1 174 ? -13.198 -3.954 13.525 1.00 89.56 174 ARG A CA 1
ATOM 1375 C C . ARG A 1 174 ? -12.073 -3.240 14.261 1.00 89.56 174 ARG A C 1
ATOM 1377 O O . ARG A 1 174 ? -11.362 -3.850 15.059 1.00 89.56 174 ARG A O 1
ATOM 1384 N N . ALA A 1 175 ? -11.886 -1.963 13.959 1.00 88.69 175 ALA A N 1
ATOM 1385 C CA . ALA A 1 175 ? -10.773 -1.199 14.476 1.00 88.69 175 ALA A CA 1
ATOM 1386 C C . ALA A 1 175 ? -10.836 -0.969 15.984 1.00 88.69 175 ALA A C 1
ATOM 1388 O O . ALA A 1 175 ? -9.781 -0.893 16.610 1.00 88.69 175 ALA A O 1
ATOM 1389 N N . ASP A 1 176 ? -12.041 -0.874 16.555 1.00 84.25 176 ASP A N 1
ATOM 1390 C CA . ASP A 1 176 ? -12.252 -0.573 17.978 1.00 84.25 176 ASP A CA 1
ATOM 1391 C C . ASP A 1 176 ? -11.423 0.647 18.438 1.00 84.25 176 ASP A C 1
ATOM 1393 O O . ASP A 1 176 ? -10.719 0.635 19.442 1.00 84.25 176 ASP A O 1
ATOM 1397 N N . GLY A 1 177 ? -11.412 1.700 17.611 1.00 81.56 177 GLY A N 1
ATOM 1398 C CA . GLY A 1 177 ? -10.666 2.937 17.865 1.00 81.56 177 GLY A CA 1
ATOM 1399 C C . GLY A 1 177 ? -9.192 2.941 17.435 1.00 81.56 177 GLY A C 1
ATOM 1400 O O . GLY A 1 177 ? -8.584 4.008 17.450 1.00 81.56 177 GLY A O 1
ATOM 1401 N N . ARG A 1 178 ? -8.618 1.810 16.992 1.00 84.88 178 ARG A N 1
ATOM 1402 C CA . ARG A 1 178 ? -7.239 1.747 16.442 1.00 84.88 178 ARG A CA 1
ATOM 1403 C C . ARG A 1 178 ? -7.092 2.403 15.065 1.00 84.88 178 ARG A C 1
ATOM 1405 O O . ARG A 1 178 ? -5.999 2.800 14.680 1.00 84.88 178 ARG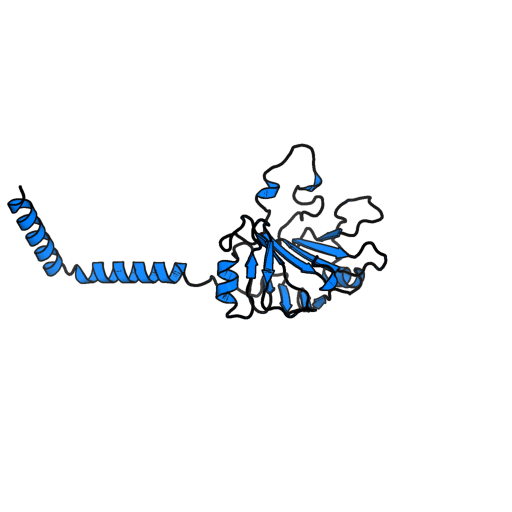 A O 1
ATOM 1412 N N . LEU A 1 179 ? -8.202 2.512 14.343 1.00 87.62 179 LEU A N 1
ATOM 1413 C CA . LEU A 1 179 ? -8.375 3.239 13.090 1.00 87.62 179 LEU A CA 1
ATOM 1414 C C . LEU A 1 179 ? -9.716 3.970 13.143 1.00 87.62 179 LEU A C 1
ATOM 1416 O O . LEU A 1 179 ? -10.695 3.458 13.690 1.00 87.62 179 LEU A O 1
ATOM 1420 N N . SER A 1 180 ? -9.759 5.153 12.545 1.00 88.62 180 SER A N 1
ATOM 1421 C CA . SER A 1 180 ? -10.976 5.925 12.321 1.00 88.62 180 SER A CA 1
ATOM 1422 C C . SER A 1 180 ? -10.901 6.542 10.934 1.00 88.62 180 SER A C 1
ATOM 1424 O O . SER A 1 180 ? -10.422 7.658 10.736 1.00 88.62 180 SER A O 1
ATOM 1426 N N . ILE A 1 181 ? -11.333 5.770 9.946 1.00 87.81 181 ILE A N 1
ATOM 1427 C CA . ILE A 1 181 ? -11.295 6.142 8.540 1.00 87.81 181 ILE A CA 1
ATOM 1428 C C . ILE A 1 181 ? -12.486 7.045 8.246 1.00 87.81 181 ILE A C 1
ATOM 1430 O O . ILE A 1 181 ? -13.638 6.673 8.471 1.00 87.81 181 ILE A O 1
ATOM 1434 N N . SER A 1 182 ? -12.215 8.227 7.702 1.00 85.94 182 SER A N 1
ATOM 1435 C CA . SER A 1 182 ? -13.249 9.172 7.291 1.00 85.94 182 SER A CA 1
ATOM 1436 C C . SER A 1 182 ? -12.989 9.666 5.877 1.00 85.94 182 SER A C 1
ATOM 1438 O O . SER A 1 182 ? -11.881 10.087 5.538 1.00 85.94 182 SER A O 1
ATOM 1440 N N . CYS A 1 183 ? -14.030 9.629 5.051 1.00 83.06 183 CYS A N 1
ATOM 1441 C CA . CYS A 1 183 ? -13.956 10.015 3.650 1.00 83.06 183 CYS A CA 1
ATOM 1442 C C . CYS A 1 183 ? -14.130 11.523 3.478 1.00 83.06 183 CYS A C 1
ATOM 1444 O O . CYS A 1 183 ? -15.026 12.145 4.059 1.00 83.06 183 CYS A O 1
ATOM 1446 N N . SER A 1 184 ? -13.262 12.123 2.669 1.00 71.12 184 SER A N 1
ATOM 1447 C CA . SER A 1 184 ? -13.380 13.535 2.316 1.00 71.12 184 SER A CA 1
ATOM 1448 C C . SER A 1 184 ? -14.596 13.758 1.403 1.00 71.12 184 SER A C 1
ATOM 1450 O O . SER A 1 184 ? -14.947 12.924 0.567 1.00 71.12 184 SER A O 1
ATOM 1452 N N . ARG A 1 185 ? -15.311 14.879 1.574 1.00 66.75 185 ARG A N 1
ATOM 1453 C CA . ARG A 1 185 ? -16.473 15.181 0.723 1.00 66.75 185 ARG A CA 1
ATOM 1454 C C . ARG A 1 185 ? -15.993 15.531 -0.684 1.00 66.75 185 ARG A C 1
ATOM 1456 O O . ARG A 1 185 ? -15.369 16.567 -0.869 1.00 66.75 185 ARG A O 1
ATOM 1463 N N . GLY A 1 186 ? -16.361 14.710 -1.665 1.00 61.88 186 GLY A N 1
ATOM 1464 C CA . GLY A 1 186 ? -16.143 15.000 -3.087 1.00 61.88 186 GLY A CA 1
ATOM 1465 C C . GLY A 1 186 ? -14.929 14.321 -3.722 1.00 61.88 186 GLY A C 1
ATOM 1466 O O . GLY A 1 186 ? -14.791 14.425 -4.936 1.00 61.88 186 GLY A O 1
ATOM 1467 N N . ILE A 1 187 ? -14.115 13.589 -2.954 1.00 68.25 187 ILE A N 1
ATOM 1468 C CA . ILE A 1 187 ? -12.988 12.790 -3.460 1.00 68.25 187 ILE A CA 1
ATOM 1469 C C . ILE A 1 187 ? -13.202 11.333 -3.029 1.00 68.25 187 ILE A C 1
ATOM 1471 O O . ILE A 1 187 ? -13.677 11.070 -1.925 1.00 68.25 187 ILE A O 1
ATOM 1475 N N . ASN A 1 188 ? -12.863 10.380 -3.897 1.00 75.44 188 ASN A N 1
ATOM 1476 C CA . ASN A 1 188 ? -12.948 8.935 -3.647 1.00 75.44 188 ASN A CA 1
ATOM 1477 C C . ASN A 1 188 ? -11.789 8.417 -2.765 1.00 75.44 188 ASN A C 1
ATOM 1479 O O . ASN A 1 188 ? -11.284 7.318 -2.962 1.00 75.44 188 ASN A O 1
ATOM 1483 N N . VAL A 1 189 ? -11.372 9.231 -1.790 1.00 81.56 189 VAL A N 1
ATOM 1484 C CA . VAL A 1 189 ? -10.259 8.949 -0.882 1.00 81.56 189 VAL A CA 1
ATOM 1485 C C . VAL A 1 189 ? -10.704 9.206 0.554 1.00 81.56 189 VAL A C 1
ATOM 1487 O O . VAL A 1 189 ? -11.246 10.270 0.899 1.00 81.56 189 VAL A O 1
ATOM 1490 N N . CYS A 1 190 ? -10.452 8.216 1.400 1.00 86.69 190 CYS A N 1
ATOM 1491 C CA . CYS A 1 190 ? -10.655 8.272 2.836 1.00 86.69 190 CYS A CA 1
ATOM 1492 C C . CYS A 1 190 ? -9.308 8.193 3.549 1.00 86.69 190 CYS A C 1
ATOM 1494 O O . CYS A 1 190 ? -8.356 7.624 3.030 1.00 86.69 190 CYS A O 1
ATOM 1496 N N . SER A 1 191 ? -9.207 8.775 4.735 1.00 85.75 191 SER A N 1
ATOM 1497 C CA . SER A 1 191 ? -7.961 8.768 5.503 1.00 85.75 191 SER A CA 1
ATOM 1498 C C . SER A 1 191 ? -8.225 8.496 6.971 1.00 85.75 191 SER A C 1
ATOM 1500 O O . SER A 1 191 ? -9.307 8.802 7.489 1.00 85.75 191 SER A O 1
ATOM 1502 N N . ASP A 1 192 ? -7.234 7.902 7.631 1.00 85.62 192 ASP A N 1
ATOM 1503 C CA . ASP A 1 192 ? -7.288 7.690 9.070 1.00 85.62 192 ASP A CA 1
ATOM 1504 C C . ASP A 1 192 ? -7.185 9.015 9.848 1.00 85.62 192 ASP A C 1
ATOM 1506 O O . ASP A 1 192 ? -6.372 9.893 9.542 1.00 85.62 192 ASP A O 1
ATOM 1510 N N . ARG A 1 193 ? -8.034 9.159 10.867 1.00 81.50 193 ARG A N 1
ATOM 1511 C CA . ARG A 1 193 ? -8.156 10.348 11.719 1.00 81.50 193 ARG A CA 1
ATOM 1512 C C . ARG A 1 193 ? -7.464 10.211 13.069 1.00 81.50 193 ARG A C 1
ATOM 1514 O O . ARG A 1 193 ? -7.336 11.226 13.750 1.00 81.50 193 ARG A O 1
ATOM 1521 N N . VAL A 1 194 ? -7.056 9.005 13.469 1.00 82.00 194 VAL A N 1
ATOM 1522 C CA . VAL A 1 194 ? -6.415 8.780 14.778 1.00 82.00 194 VAL A CA 1
ATOM 1523 C C . VAL A 1 194 ? -4.892 8.724 14.708 1.00 82.00 194 VAL A C 1
ATOM 1525 O O . VAL A 1 194 ? -4.241 8.992 15.717 1.00 82.00 194 VAL A O 1
ATOM 1528 N N . THR A 1 195 ? -4.309 8.452 13.538 1.00 78.56 195 THR A N 1
ATOM 1529 C CA . THR A 1 195 ? -2.855 8.495 13.353 1.00 78.56 195 THR A CA 1
ATOM 1530 C C . THR A 1 195 ? -2.297 9.898 13.674 1.00 78.56 195 THR A C 1
ATOM 1532 O O . THR A 1 195 ? -2.768 10.892 13.101 1.00 78.56 195 THR A O 1
ATOM 1535 N N . PRO A 1 196 ? -1.293 10.005 14.572 1.00 77.06 196 PRO A N 1
ATOM 1536 C CA . PRO A 1 196 ? -0.690 11.279 14.956 1.00 77.06 196 PRO A CA 1
ATOM 1537 C C . PRO A 1 196 ? -0.091 12.058 13.780 1.00 77.06 196 PRO A C 1
ATOM 1539 O O . PRO A 1 196 ? 0.337 11.491 12.776 1.00 77.06 196 PRO A O 1
ATOM 1542 N N . ALA A 1 197 ? -0.003 13.382 13.929 1.00 71.69 197 ALA A N 1
ATOM 1543 C CA . ALA A 1 197 ? 0.758 14.212 12.998 1.00 71.69 197 ALA A CA 1
ATOM 1544 C C . ALA A 1 197 ? 2.237 13.778 12.970 1.00 71.69 197 ALA A C 1
ATOM 1546 O O . ALA A 1 197 ? 2.800 13.447 14.012 1.00 71.69 197 ALA A O 1
ATOM 1547 N N . GLY A 1 198 ? 2.857 13.791 11.787 1.00 70.12 198 GLY A N 1
ATOM 1548 C CA . GLY A 1 198 ? 4.246 13.347 11.604 1.00 70.12 198 GLY A CA 1
ATOM 1549 C C . GLY A 1 198 ? 4.423 11.831 11.469 1.00 70.12 198 GLY A C 1
ATOM 1550 O O . GLY A 1 198 ? 5.551 11.370 11.342 1.00 70.12 198 GLY A O 1
ATOM 1551 N N . VAL A 1 199 ? 3.337 11.052 11.467 1.00 76.88 199 VAL A N 1
ATOM 1552 C CA . VAL A 1 199 ? 3.353 9.618 11.147 1.00 76.88 199 VAL A CA 1
ATOM 1553 C C . VAL A 1 199 ? 2.696 9.416 9.775 1.00 76.88 199 VAL A C 1
ATOM 1555 O O . VAL A 1 199 ? 1.658 10.041 9.528 1.00 76.88 199 VAL A O 1
ATOM 1558 N N . PRO A 1 200 ? 3.264 8.579 8.881 1.00 76.12 200 PRO A N 1
ATOM 1559 C CA . PRO A 1 200 ? 2.624 8.184 7.631 1.00 76.12 200 PRO A CA 1
ATOM 1560 C C . PRO A 1 200 ? 1.176 7.758 7.865 1.00 76.12 200 PRO A C 1
ATOM 1562 O O . PRO A 1 200 ? 0.902 6.828 8.625 1.00 76.12 200 PRO A O 1
ATOM 1565 N N . ARG A 1 201 ? 0.235 8.474 7.245 1.00 80.38 201 ARG A N 1
ATOM 1566 C CA . ARG A 1 201 ? -1.195 8.180 7.374 1.00 80.38 201 ARG A CA 1
ATOM 1567 C C . ARG A 1 201 ? -1.634 7.278 6.233 1.00 80.38 201 ARG A C 1
ATOM 1569 O O . ARG A 1 201 ? -1.439 7.675 5.083 1.00 80.38 201 ARG A O 1
ATOM 1576 N N . PRO A 1 202 ? -2.270 6.128 6.517 1.00 88.00 202 PRO A N 1
ATOM 1577 C CA . PRO A 1 202 ? -2.871 5.343 5.462 1.00 88.00 202 PRO A CA 1
ATOM 1578 C C . PRO A 1 202 ? -4.022 6.131 4.835 1.00 88.00 202 PRO A C 1
ATOM 1580 O O . PRO A 1 202 ? -4.887 6.683 5.534 1.00 88.00 202 PRO A O 1
ATOM 1583 N N . TRP A 1 203 ? -4.033 6.167 3.511 1.00 87.50 203 TRP A N 1
ATOM 1584 C CA . TRP A 1 203 ? -5.177 6.594 2.726 1.00 87.50 203 TRP A CA 1
ATOM 1585 C C . TRP A 1 203 ? -5.813 5.381 2.050 1.00 87.50 203 TRP A C 1
ATOM 1587 O O . TRP A 1 203 ? -5.147 4.403 1.721 1.00 87.50 203 TRP A O 1
ATOM 1597 N N . PHE A 1 204 ? -7.128 5.436 1.880 1.00 89.56 204 PHE A N 1
ATOM 1598 C CA . PHE A 1 204 ? -7.963 4.349 1.392 1.00 89.56 204 PHE A CA 1
ATOM 1599 C C . PHE A 1 204 ? -8.726 4.839 0.170 1.00 89.56 204 PHE A C 1
ATOM 1601 O O . PHE A 1 204 ? -9.528 5.771 0.249 1.00 89.56 204 PHE A O 1
ATOM 1608 N N . ASP A 1 205 ? -8.461 4.185 -0.944 1.00 87.69 205 ASP A N 1
ATOM 1609 C CA . ASP A 1 205 ? -9.092 4.394 -2.235 1.00 87.69 205 ASP A CA 1
ATOM 1610 C C . ASP A 1 205 ? -10.424 3.625 -2.271 1.00 87.69 205 ASP A C 1
ATOM 1612 O O . ASP A 1 205 ? -10.441 2.408 -2.046 1.00 87.69 205 ASP A O 1
ATOM 1616 N N . VAL A 1 206 ? -11.545 4.313 -2.526 1.00 85.56 206 VAL A N 1
ATOM 1617 C CA . VAL A 1 206 ? -12.898 3.719 -2.465 1.00 85.56 206 VAL A CA 1
ATOM 1618 C C . VAL A 1 206 ? -13.736 3.965 -3.718 1.00 85.56 206 VAL A C 1
ATOM 1620 O O . VAL A 1 206 ? -13.760 5.062 -4.269 1.00 85.56 206 VAL A O 1
ATOM 1623 N N . ASP A 1 207 ? -14.469 2.939 -4.149 1.00 68.88 207 ASP A N 1
ATOM 1624 C CA . ASP A 1 207 ? -15.160 2.897 -5.449 1.00 68.88 207 ASP A CA 1
ATOM 1625 C C . ASP A 1 207 ? -16.256 3.975 -5.610 1.00 68.88 207 ASP A C 1
ATOM 1627 O O . ASP A 1 207 ? -16.431 4.595 -6.657 1.00 68.88 207 ASP A O 1
ATOM 1631 N N . SER A 1 208 ? -16.973 4.287 -4.529 1.00 61.28 208 SER A N 1
ATOM 1632 C CA . SER A 1 208 ? -17.965 5.363 -4.525 1.00 61.28 208 SER A CA 1
ATOM 1633 C C . SER A 1 208 ? -17.961 6.092 -3.188 1.00 61.28 208 SER A C 1
ATOM 1635 O O . SER A 1 208 ? -18.134 5.453 -2.162 1.00 61.28 208 SER A O 1
ATOM 1637 N N . ARG A 1 209 ? -17.744 7.421 -3.236 1.00 57.72 209 ARG A N 1
ATOM 1638 C CA . ARG A 1 209 ? -17.847 8.547 -2.257 1.00 57.72 209 ARG A CA 1
ATOM 1639 C C . ARG A 1 209 ? -18.420 8.336 -0.829 1.00 57.72 209 ARG A C 1
ATOM 1641 O O . ARG A 1 209 ? -18.989 9.280 -0.273 1.00 57.72 209 ARG A O 1
ATOM 1648 N N . LYS A 1 210 ? -18.399 7.149 -0.229 1.00 62.59 210 LYS A N 1
ATOM 1649 C CA . LYS A 1 210 ? -19.181 6.788 0.959 1.00 62.59 210 LYS A CA 1
ATOM 1650 C C . LYS A 1 210 ? -18.524 5.643 1.721 1.00 62.59 210 LYS A C 1
ATOM 1652 O O . LYS A 1 210 ? -17.913 4.753 1.148 1.00 62.59 210 LYS A O 1
ATOM 1657 N N . GLU A 1 211 ? -18.770 5.627 3.024 1.00 67.12 211 GLU A N 1
ATOM 1658 C CA . GLU A 1 211 ? -18.246 4.644 3.981 1.00 67.12 211 GLU A CA 1
ATOM 1659 C C . GLU A 1 211 ? -18.692 3.192 3.704 1.00 67.12 211 GLU A C 1
ATOM 1661 O O . GLU A 1 211 ? -18.105 2.254 4.231 1.00 67.12 211 GLU A O 1
ATOM 1666 N N . ALA A 1 212 ? -19.707 2.988 2.859 1.00 73.19 212 ALA A N 1
ATOM 1667 C CA . ALA A 1 212 ? -20.149 1.664 2.413 1.00 73.19 212 ALA A CA 1
ATOM 1668 C C . ALA A 1 212 ? -19.405 1.148 1.163 1.00 73.19 212 ALA A C 1
ATOM 1670 O O . ALA A 1 212 ? -19.644 0.019 0.745 1.00 73.19 212 ALA A O 1
ATOM 1671 N N . GLY A 1 213 ? -18.548 1.967 0.542 1.00 76.12 213 GLY A N 1
ATOM 1672 C CA . GLY A 1 213 ? -17.773 1.580 -0.633 1.00 76.12 213 GLY A CA 1
ATOM 1673 C C . GLY A 1 213 ? -16.720 0.522 -0.309 1.00 76.12 213 GLY A C 1
ATOM 1674 O O . GLY A 1 213 ? -16.139 0.519 0.782 1.00 76.12 213 GLY A O 1
ATOM 1675 N N . VAL A 1 214 ? -16.475 -0.366 -1.274 1.00 86.38 214 VAL A N 1
ATOM 1676 C CA . VAL A 1 214 ? -15.370 -1.327 -1.220 1.00 86.38 214 VAL A CA 1
ATOM 1677 C C . VAL A 1 214 ? -14.053 -0.573 -1.380 1.00 86.38 214 VAL A C 1
ATOM 1679 O O . VAL A 1 214 ? -13.941 0.344 -2.201 1.00 86.38 214 VAL A O 1
ATOM 1682 N N . ILE A 1 215 ? -13.068 -0.958 -0.575 1.00 89.56 215 ILE A N 1
ATOM 1683 C CA . ILE A 1 215 ? -11.704 -0.448 -0.670 1.00 89.56 215 ILE A CA 1
ATOM 1684 C C . ILE A 1 215 ? -11.033 -1.141 -1.862 1.00 89.56 215 ILE A C 1
ATOM 1686 O O . ILE A 1 215 ? -10.934 -2.369 -1.902 1.00 89.56 215 ILE A O 1
ATOM 1690 N N . TYR A 1 216 ? -10.575 -0.368 -2.846 1.00 89.44 216 TYR A N 1
ATOM 1691 C CA . TYR A 1 216 ? -9.843 -0.906 -3.999 1.00 89.44 216 TYR A CA 1
ATOM 1692 C C . TYR A 1 216 ? -8.335 -0.678 -3.898 1.00 89.44 216 TYR A C 1
ATOM 1694 O O . TYR A 1 216 ? -7.565 -1.359 -4.575 1.00 89.44 216 TYR A O 1
ATOM 1702 N N . GLY A 1 217 ? -7.889 0.221 -3.022 1.00 91.38 217 GLY A N 1
ATOM 1703 C CA . GLY A 1 217 ? -6.475 0.409 -2.740 1.00 91.38 217 GLY A CA 1
ATOM 1704 C C . GLY A 1 217 ? -6.220 1.020 -1.371 1.00 91.38 217 GLY A C 1
ATOM 1705 O O . GLY A 1 217 ? -7.084 1.679 -0.792 1.00 91.38 217 GLY A O 1
ATOM 1706 N N . ILE A 1 218 ? -5.019 0.793 -0.859 1.00 93.12 218 ILE A N 1
ATOM 1707 C CA . ILE A 1 218 ? -4.509 1.436 0.350 1.00 93.12 218 ILE A CA 1
ATOM 1708 C C . ILE A 1 218 ? -3.137 1.990 0.020 1.00 93.12 218 ILE A C 1
ATOM 1710 O O . ILE A 1 218 ? -2.326 1.275 -0.562 1.00 93.12 218 ILE A O 1
ATOM 1714 N N . GLY A 1 219 ? -2.877 3.241 0.378 1.00 91.44 219 GLY A N 1
ATOM 1715 C CA . GLY A 1 219 ? -1.569 3.848 0.196 1.00 91.44 219 GLY A CA 1
ATOM 1716 C C . GLY A 1 219 ? -1.007 4.450 1.472 1.00 91.44 219 GLY A C 1
ATOM 1717 O O . GLY A 1 219 ? -1.747 4.818 2.384 1.00 91.44 219 GLY A O 1
ATOM 1718 N N . PHE A 1 220 ? 0.316 4.553 1.516 1.00 88.50 220 PHE A N 1
ATOM 1719 C CA . PHE A 1 220 ? 1.075 5.096 2.636 1.00 88.50 220 PHE A CA 1
ATOM 1720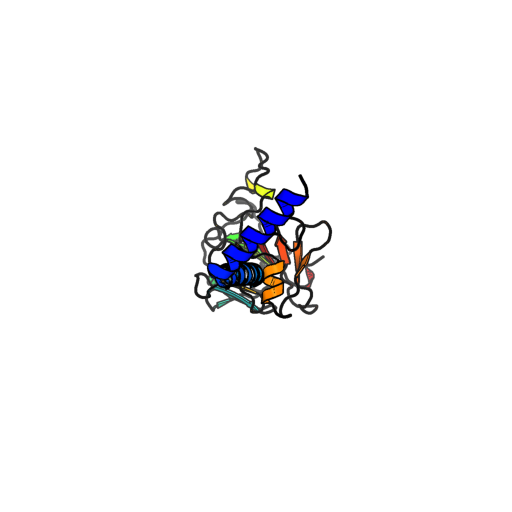 C C . PHE A 1 220 ? 2.117 6.054 2.077 1.00 88.50 220 PHE A C 1
ATOM 1722 O O . PHE A 1 220 ? 2.839 5.691 1.152 1.00 88.50 220 PHE A O 1
ATOM 1729 N N . SER A 1 221 ? 2.180 7.262 2.628 1.00 85.75 221 SER A N 1
ATOM 1730 C CA . SER A 1 221 ? 3.103 8.307 2.181 1.00 85.75 221 SER A CA 1
ATOM 1731 C C . SER A 1 221 ? 3.858 8.901 3.358 1.00 85.75 221 SER A C 1
ATOM 1733 O O . SER A 1 221 ? 3.316 8.969 4.468 1.00 85.75 221 SER A O 1
ATOM 1735 N N . LEU A 1 222 ? 5.071 9.399 3.111 1.00 80.50 222 LEU A N 1
ATOM 1736 C CA . LEU A 1 222 ? 5.773 10.223 4.092 1.00 80.50 222 LEU A CA 1
ATOM 1737 C C . LEU A 1 222 ? 4.910 11.437 4.518 1.00 80.50 222 LEU A C 1
ATOM 1739 O O . LEU A 1 222 ? 4.157 11.983 3.704 1.00 80.50 222 LEU A O 1
ATOM 1743 N N . PRO A 1 223 ? 4.987 11.873 5.793 1.00 67.44 223 PRO A N 1
ATOM 1744 C CA . PRO A 1 223 ? 4.060 12.855 6.369 1.00 67.44 223 PRO A CA 1
ATOM 1745 C C . PRO A 1 223 ? 4.013 14.211 5.650 1.00 67.44 223 PRO A C 1
ATOM 1747 O O . PRO A 1 223 ? 2.964 14.857 5.656 1.00 67.44 223 PRO A O 1
ATOM 1750 N N . ASP A 1 224 ? 5.118 14.626 5.029 1.00 62.00 224 ASP A N 1
ATOM 1751 C CA . ASP A 1 224 ? 5.273 15.946 4.405 1.00 62.00 224 ASP A CA 1
ATOM 1752 C C . ASP A 1 224 ? 4.698 16.022 2.975 1.00 62.00 224 ASP A C 1
ATOM 1754 O O . ASP A 1 224 ? 4.619 17.107 2.397 1.00 62.00 224 ASP A O 1
ATOM 1758 N N . GLN A 1 225 ? 4.234 14.892 2.422 1.00 53.44 225 GLN A N 1
ATOM 1759 C CA . GLN A 1 225 ? 3.721 14.790 1.048 1.00 53.44 225 GLN A CA 1
ATOM 1760 C C . GLN A 1 225 ? 2.182 14.784 0.951 1.00 53.44 225 GLN A C 1
ATOM 1762 O O . GLN A 1 225 ? 1.624 14.809 -0.145 1.00 53.44 225 GLN A O 1
ATOM 1767 N N . ILE A 1 226 ? 1.458 14.803 2.079 1.00 47.88 226 ILE A N 1
ATOM 1768 C CA . ILE A 1 226 ? -0.012 14.916 2.086 1.00 47.88 226 ILE A CA 1
ATOM 1769 C C . ILE A 1 226 ? -0.393 16.405 2.000 1.00 47.88 226 ILE A C 1
ATOM 1771 O O . ILE A 1 226 ? -0.592 17.054 3.030 1.00 47.88 226 ILE A O 1
ATOM 1775 N N . LYS A 1 227 ? -0.449 16.953 0.779 1.00 33.09 227 LYS A N 1
ATOM 1776 C CA . LYS A 1 227 ? -0.915 18.327 0.501 1.00 33.09 227 LYS A CA 1
ATOM 1777 C C . LYS A 1 227 ? -2.433 18.424 0.375 1.00 33.09 227 LYS A C 1
ATOM 1779 O O . LYS A 1 227 ? -3.033 17.557 -0.296 1.00 33.09 227 LYS A O 1
#

Secondary structure (DSSP, 8-state):
-HHHHHHHHHHHHHHHHHTTHHHHHHHHHHHHHHHHHHTSSPPP--S-PSSEEEEETTEEEETTEEEETTSBHHHHHHHH-S--EESSTT-TT--EEEETTTTEEEEE-TTTT-BEEEEEEE-S--GGGSS--TT-GGGSTTBTTB-SS---SEEEETTEEE-TT-BHHHHHHHHTTS--EEE-TTSSEEEESSSPTTSPPEEEEESSSSTTSBEEEEEEE-GGG--

pLDDT: mean 77.79, std 17.85, range [33.09, 97.75]